Protein AF-A0A0S4JP02-F1 (afdb_monomer)

Radius of gyration: 24.44 Å; Cα contacts (8 Å, |Δi|>4): 618; chains: 1; bounding box: 51×76×77 Å

Solvent-accessible surface area (backbone atoms only — not comparable to full-atom values): 20135 Å² total; per-residue (Å²): 134,86,82,56,72,75,62,60,64,57,72,76,72,77,87,76,90,82,90,81,88,89,86,83,89,88,86,88,88,84,87,86,90,82,83,91,80,81,96,76,84,87,80,92,79,79,76,96,63,87,76,64,66,77,58,69,45,50,53,51,49,49,53,52,51,48,53,49,38,65,68,45,25,82,65,45,39,61,40,60,90,68,39,89,41,49,74,46,82,78,37,66,71,47,39,58,48,32,54,64,82,62,95,87,67,75,54,77,84,83,83,74,80,73,78,78,40,58,76,48,46,37,32,28,5,29,28,74,39,70,44,87,99,56,54,38,32,27,31,17,38,22,28,25,37,42,87,81,65,44,76,54,35,36,42,36,32,32,37,72,53,88,57,81,93,43,90,95,49,56,34,79,58,51,39,63,58,48,49,56,48,52,53,46,38,48,76,77,41,54,93,65,51,56,64,33,37,37,28,66,30,34,1,34,47,36,98,64,42,41,22,38,17,14,50,45,12,58,75,69,74,41,30,18,26,5,41,16,78,64,87,73,90,43,90,75,64,51,74,66,62,49,49,52,50,49,54,53,30,46,75,40,56,32,52,62,45,65,40,57,33,97,91,40,84,67,39,29,34,38,30,49,32,35,95,83,53,91,62,48,34,38,34,14,22,9,7,32,22,19,57,25,56,36,45,29,54,48,53,71,46,22,78,37,58,54,34,47,37,32,46,48,8,44,52,52,31,48,51,49,52,60,51,44,52,69,75,60,39,80,71,64,59,70,62,69,47,75,53,79,50,69,61,68,80,80,78,81,78,132

Mean predicted aligned error: 13.12 Å

Structure (mmCIF, N/CA/C/O backbone):
data_AF-A0A0S4JP02-F1
#
_entry.id   AF-A0A0S4JP02-F1
#
loop_
_atom_site.group_PDB
_atom_site.id
_atom_site.type_symbol
_atom_site.label_atom_id
_atom_site.label_alt_id
_atom_site.label_comp_id
_atom_site.label_asym_id
_atom_site.label_entity_id
_atom_site.label_seq_id
_atom_site.pdbx_PDB_ins_code
_atom_site.Cartn_x
_atom_site.Cartn_y
_atom_site.Cartn_z
_atom_site.occupancy
_atom_site.B_iso_or_equiv
_atom_site.auth_seq_id
_atom_site.auth_comp_id
_atom_site.auth_asym_id
_atom_site.auth_atom_id
_atom_site.pdbx_PDB_model_num
ATOM 1 N N . MET A 1 1 ? -27.396 -21.983 8.272 1.00 29.45 1 MET A N 1
ATOM 2 C CA . MET A 1 1 ? -26.495 -21.115 9.059 1.00 29.45 1 MET A CA 1
ATOM 3 C C . MET A 1 1 ? -25.089 -21.681 8.959 1.00 29.45 1 MET A C 1
ATOM 5 O O . MET A 1 1 ? -24.943 -22.868 9.233 1.00 29.45 1 MET A O 1
ATOM 9 N N . PRO A 1 2 ? -24.085 -20.924 8.493 1.00 32.84 2 PRO A N 1
ATOM 10 C CA . PRO A 1 2 ? -22.725 -21.438 8.430 1.00 32.84 2 PRO A CA 1
ATOM 11 C C . PRO A 1 2 ? -22.087 -21.394 9.828 1.00 32.84 2 PRO A C 1
ATOM 13 O O . PRO A 1 2 ? -22.237 -20.416 10.555 1.00 32.84 2 PRO A O 1
ATOM 16 N N . LEU A 1 3 ? -21.425 -22.491 10.202 1.00 32.56 3 LEU A N 1
ATOM 17 C CA . LEU A 1 3 ? -20.822 -22.724 11.520 1.00 32.56 3 LEU A CA 1
ATOM 18 C C . LEU A 1 3 ? -19.755 -21.682 11.884 1.00 32.56 3 LEU A C 1
ATOM 20 O O . LEU A 1 3 ? -18.980 -21.256 11.023 1.00 32.56 3 LEU A O 1
ATOM 24 N N . SER A 1 4 ? -19.692 -21.341 13.174 1.00 41.97 4 SER A N 1
ATOM 25 C CA . SER A 1 4 ? -18.714 -20.412 13.737 1.00 41.97 4 SER A CA 1
ATOM 26 C C . SER A 1 4 ? -17.287 -20.976 13.670 1.00 41.97 4 SER A C 1
ATOM 28 O O . SER A 1 4 ? -17.058 -22.187 13.675 1.00 41.97 4 SER A O 1
ATOM 30 N N . TRP A 1 5 ? -16.299 -20.085 13.635 1.00 32.69 5 TRP A N 1
ATOM 31 C CA . TRP A 1 5 ? -14.870 -20.421 13.653 1.00 32.69 5 TRP A CA 1
ATOM 32 C C . TRP A 1 5 ? -14.466 -21.312 14.847 1.00 32.69 5 TRP A C 1
ATOM 34 O O . TRP A 1 5 ? -13.650 -22.223 14.688 1.00 32.69 5 TRP A O 1
ATOM 44 N N . ALA A 1 6 ? -15.094 -21.124 16.013 1.00 36.78 6 ALA A N 1
ATOM 45 C CA . ALA A 1 6 ? -14.838 -21.926 17.212 1.00 36.78 6 ALA A CA 1
ATOM 46 C C . ALA A 1 6 ? -15.214 -23.411 17.035 1.00 36.78 6 ALA A C 1
ATOM 48 O O . ALA A 1 6 ? -14.632 -24.289 17.679 1.00 36.78 6 ALA A O 1
ATOM 49 N N . ASP A 1 7 ? -16.148 -23.707 16.130 1.00 39.44 7 ASP A N 1
ATOM 50 C CA . ASP A 1 7 ? -16.604 -25.070 15.853 1.00 39.44 7 ASP A CA 1
ATOM 51 C C . ASP A 1 7 ? -15.702 -25.777 14.831 1.00 39.44 7 ASP A C 1
ATOM 53 O O . ASP A 1 7 ? -15.498 -26.986 14.919 1.00 39.44 7 ASP A O 1
ATOM 57 N N . ARG A 1 8 ? -15.048 -25.024 13.934 1.00 42.38 8 ARG A N 1
ATOM 58 C CA . ARG A 1 8 ? -14.044 -25.559 12.992 1.00 42.38 8 ARG A CA 1
ATOM 59 C C . ARG A 1 8 ? -12.706 -25.864 13.670 1.00 42.38 8 ARG A C 1
ATOM 61 O O . ARG A 1 8 ? -12.035 -26.820 13.298 1.00 42.38 8 ARG A O 1
ATOM 68 N N . ALA A 1 9 ? -12.346 -25.101 14.702 1.00 35.47 9 ALA A N 1
ATOM 69 C CA . ALA A 1 9 ? -11.122 -25.316 15.476 1.00 35.47 9 ALA A CA 1
ATOM 70 C C . ALA A 1 9 ? -11.192 -26.537 16.417 1.00 35.47 9 ALA A C 1
ATOM 72 O O . ALA A 1 9 ? -10.154 -27.085 16.789 1.00 35.47 9 ALA A O 1
ATOM 73 N N . ARG A 1 10 ? -12.399 -26.997 16.785 1.00 39.12 10 ARG A N 1
ATOM 74 C CA . ARG A 1 10 ? -12.594 -28.216 17.594 1.00 39.12 10 ARG A CA 1
ATOM 75 C C . ARG A 1 10 ? -12.474 -29.509 16.785 1.00 39.12 10 ARG A C 1
ATOM 77 O O . ARG A 1 10 ? -11.995 -30.499 17.324 1.00 39.12 10 ARG A O 1
ATOM 84 N N . ALA A 1 11 ? -12.821 -29.486 15.498 1.00 38.12 11 ALA A N 1
ATOM 85 C CA . ALA A 1 11 ? -12.757 -30.656 14.616 1.00 38.12 11 ALA A CA 1
ATOM 86 C C . ALA A 1 11 ? -11.326 -31.065 14.196 1.00 38.12 11 ALA A C 1
ATOM 88 O O . ALA A 1 11 ? -11.142 -32.122 13.609 1.00 38.12 11 ALA A O 1
ATOM 89 N N . LEU A 1 12 ? -10.306 -30.258 14.515 1.00 34.31 12 LEU A N 1
ATOM 90 C CA . LEU A 1 12 ? -8.893 -30.517 14.189 1.00 34.31 12 LEU A CA 1
ATOM 91 C C . LEU A 1 12 ? -8.072 -31.053 15.380 1.00 34.31 12 LEU A C 1
ATOM 93 O O . LEU A 1 12 ? -6.846 -31.068 15.322 1.00 34.31 12 LEU A O 1
ATOM 97 N N . LYS A 1 13 ? -8.727 -31.470 16.474 1.00 34.97 13 LYS A N 1
ATOM 98 C CA . LYS A 1 13 ? -8.069 -31.981 17.695 1.00 34.97 13 LYS A CA 1
ATOM 99 C C . LYS A 1 13 ? -8.447 -33.416 18.084 1.00 34.97 13 LYS A C 1
ATOM 101 O O . LYS A 1 13 ? -8.118 -33.835 19.187 1.00 34.97 13 LYS A O 1
ATOM 106 N N . SER A 1 14 ? -9.111 -34.178 17.218 1.00 37.53 14 SER A N 1
ATOM 107 C CA . SER A 1 14 ? -9.498 -35.562 17.522 1.00 37.53 14 SER A CA 1
ATOM 108 C C . SER A 1 14 ? -9.055 -36.543 16.439 1.00 37.53 14 SER A C 1
ATOM 110 O O . SER A 1 14 ? -9.883 -37.204 15.825 1.00 37.53 14 SER A O 1
ATOM 112 N N . GLU A 1 15 ? -7.749 -36.645 16.233 1.00 41.56 15 GLU A N 1
ATOM 113 C CA . GLU A 1 15 ? -7.106 -37.870 15.752 1.00 41.56 15 GLU A CA 1
ATOM 114 C C . GLU A 1 15 ? -5.833 -38.059 16.572 1.00 41.56 15 GLU A C 1
ATOM 116 O O . GLU A 1 15 ? -4.756 -37.640 16.181 1.00 41.56 15 GLU A O 1
ATOM 121 N N . ASP A 1 16 ? -6.003 -38.596 17.776 1.00 34.03 16 ASP A N 1
ATOM 122 C CA . ASP A 1 16 ? -5.040 -39.502 18.394 1.00 34.03 16 ASP A CA 1
ATOM 123 C C . ASP A 1 16 ? -5.808 -40.304 19.444 1.00 34.03 16 ASP A C 1
ATOM 125 O O . ASP A 1 16 ? -6.372 -39.774 20.405 1.00 34.03 16 ASP A O 1
ATOM 129 N N . GLY A 1 17 ? -5.954 -41.595 19.161 1.00 30.02 17 GLY A N 1
ATOM 130 C CA . GLY A 1 17 ? -6.751 -42.512 19.952 1.00 30.02 17 GLY A CA 1
ATOM 131 C C . GLY A 1 17 ? -6.089 -42.857 21.281 1.00 30.02 17 GLY A C 1
ATOM 132 O O . GLY A 1 17 ? -4.898 -43.122 21.352 1.00 30.02 17 GLY A O 1
ATOM 133 N N . THR A 1 18 ? -6.898 -42.943 22.329 1.00 31.09 18 THR A N 1
ATOM 134 C CA . THR A 1 18 ? -6.887 -44.055 23.289 1.00 31.09 18 THR A CA 1
ATOM 135 C C . THR A 1 18 ? -8.207 -44.023 24.057 1.00 31.09 18 THR A C 1
ATOM 137 O O . THR A 1 18 ? -8.632 -42.994 24.575 1.00 31.09 18 THR A O 1
ATOM 140 N N . ALA A 1 19 ? -8.900 -45.157 24.065 1.00 29.59 19 ALA A N 1
ATOM 141 C CA . ALA A 1 19 ? -10.170 -45.358 24.746 1.00 29.59 19 ALA A CA 1
ATOM 142 C C . ALA A 1 19 ? -9.937 -45.881 26.168 1.00 29.59 19 ALA A C 1
ATOM 144 O O . ALA A 1 19 ? -9.204 -46.854 26.292 1.00 29.59 19 ALA A O 1
ATOM 145 N N . VAL A 1 20 ? -10.628 -45.332 27.182 1.00 29.62 20 VAL A N 1
ATOM 146 C CA . VAL A 1 20 ? -11.165 -46.081 28.343 1.00 29.62 20 VAL A CA 1
ATOM 147 C C . VAL A 1 20 ? -12.429 -45.377 28.888 1.00 29.62 20 VAL A C 1
ATOM 149 O O . VAL A 1 20 ? -12.526 -44.154 28.905 1.00 29.62 20 VAL A O 1
ATOM 152 N N . ALA A 1 21 ? -13.398 -46.204 29.285 1.00 28.02 21 ALA A N 1
ATOM 153 C CA . ALA A 1 21 ? -14.786 -45.981 29.707 1.00 28.02 21 ALA A CA 1
ATOM 154 C C . ALA A 1 21 ? -14.987 -45.063 30.951 1.00 28.02 21 ALA A C 1
ATOM 156 O O . ALA A 1 21 ? -14.162 -45.043 31.855 1.00 28.02 21 ALA A O 1
ATOM 157 N N . SER A 1 22 ? -15.998 -44.176 30.955 1.00 25.64 22 SER A N 1
ATOM 158 C CA . SER A 1 22 ? -17.360 -44.293 31.552 1.00 25.64 22 SER A CA 1
ATOM 159 C C . SER A 1 22 ? -17.513 -43.797 33.005 1.00 25.64 22 SER A C 1
ATOM 161 O O . SER A 1 22 ? -16.991 -44.429 33.915 1.00 25.64 22 SER A O 1
ATOM 163 N N . THR A 1 23 ? -18.323 -42.750 33.241 1.00 27.31 23 THR A N 1
ATOM 164 C CA . THR A 1 23 ? -19.635 -42.781 33.955 1.00 27.31 23 THR A CA 1
ATOM 165 C C . THR A 1 23 ? -20.085 -41.409 34.522 1.00 27.31 23 THR A C 1
ATOM 167 O O . THR A 1 23 ? -19.320 -40.698 35.154 1.00 27.31 23 THR A O 1
ATOM 170 N N . SER A 1 24 ? -21.381 -41.116 34.312 1.00 27.39 24 SER A N 1
ATOM 171 C CA . SER A 1 24 ? -22.378 -40.520 35.235 1.00 27.39 24 SER A CA 1
ATOM 172 C C . SER A 1 24 ? -22.305 -39.057 35.739 1.00 27.39 24 SER A C 1
ATOM 174 O O . SER A 1 24 ? -21.628 -38.739 36.706 1.00 27.39 24 SER A O 1
ATOM 176 N N . ALA A 1 25 ? -23.177 -38.233 35.137 1.00 27.59 25 ALA A N 1
ATOM 177 C CA . ALA A 1 25 ? -24.192 -37.322 35.711 1.00 27.59 25 ALA A CA 1
ATOM 178 C C . ALA A 1 25 ? -24.040 -36.709 37.128 1.00 27.59 25 ALA A C 1
ATOM 180 O O . ALA A 1 25 ? -24.006 -37.442 38.111 1.00 27.59 25 ALA A O 1
ATOM 181 N N . ALA A 1 26 ? -24.163 -35.370 37.226 1.00 28.77 26 ALA A N 1
ATOM 182 C CA . ALA A 1 26 ? -25.275 -34.649 37.896 1.00 28.77 26 ALA A CA 1
ATOM 183 C C . ALA A 1 26 ? -24.953 -33.151 38.172 1.00 28.77 26 ALA A C 1
ATOM 185 O O . ALA A 1 26 ? -23.911 -32.805 38.715 1.00 28.77 26 ALA A O 1
ATOM 186 N N . GLN A 1 27 ? -25.902 -32.269 37.849 1.00 26.66 27 GLN A N 1
ATOM 187 C CA . GLN A 1 27 ? -26.217 -30.986 38.521 1.00 26.66 27 GLN A CA 1
ATOM 188 C C . GLN A 1 27 ? -27.689 -31.107 39.009 1.00 26.66 27 GLN A C 1
ATOM 190 O O . GLN A 1 27 ? -28.316 -32.081 38.577 1.00 26.66 27 GLN A O 1
ATOM 195 N N . PRO A 1 28 ? -28.320 -30.197 39.803 1.00 40.00 28 PRO A N 1
ATOM 196 C CA . PRO A 1 28 ? -27.944 -28.820 40.200 1.00 40.00 28 PRO A CA 1
ATOM 197 C C . PRO A 1 28 ? -28.264 -28.434 41.678 1.00 40.00 28 PRO A C 1
ATOM 199 O O . PRO A 1 28 ? -28.992 -29.138 42.367 1.00 40.00 28 PRO A O 1
ATOM 202 N N . SER A 1 29 ? -27.845 -27.244 42.139 1.00 27.89 29 SER A N 1
ATOM 203 C CA . SER A 1 29 ? -28.645 -26.430 43.089 1.00 27.89 29 SER A CA 1
ATOM 204 C C . SER A 1 29 ? -28.134 -24.987 43.189 1.00 27.89 29 SER A C 1
ATOM 206 O O . SER A 1 29 ? -26.927 -24.756 43.191 1.00 27.89 29 SER A O 1
ATOM 208 N N . ALA A 1 30 ? -29.060 -24.033 43.299 1.00 28.17 30 ALA A N 1
ATOM 209 C CA . ALA A 1 30 ? -28.839 -22.589 43.301 1.00 28.17 30 ALA A CA 1
ATOM 210 C C . ALA A 1 30 ? -29.215 -21.919 44.646 1.00 28.17 30 ALA A C 1
ATOM 212 O O . ALA A 1 30 ? -30.087 -22.431 45.346 1.00 28.17 30 ALA A O 1
ATOM 213 N N . LEU A 1 31 ? -28.645 -20.712 44.852 1.00 28.27 31 LEU A N 1
ATOM 214 C CA . LEU A 1 31 ? -28.980 -19.593 45.778 1.00 28.27 31 LEU A CA 1
ATOM 215 C C . LEU A 1 31 ? -28.387 -19.620 47.211 1.00 28.27 31 LEU A C 1
ATOM 217 O O . LEU A 1 31 ? -28.167 -20.713 47.726 1.00 28.27 31 LEU A O 1
ATOM 221 N N . PRO A 1 32 ? -28.185 -18.458 47.899 1.00 35.28 32 PRO A N 1
ATOM 222 C CA . PRO A 1 32 ? -28.481 -17.056 47.535 1.00 35.28 32 PRO A CA 1
ATOM 223 C C . PRO A 1 32 ? -27.291 -16.060 47.667 1.00 35.28 32 PRO A C 1
ATOM 225 O O . PRO A 1 32 ? -26.183 -16.413 48.058 1.00 35.28 32 PRO A O 1
ATOM 228 N N . ALA A 1 33 ? -27.555 -14.799 47.301 1.00 34.31 33 ALA A N 1
ATOM 229 C CA . ALA A 1 33 ? -26.647 -13.649 47.319 1.00 34.31 33 ALA A CA 1
ATOM 230 C C . ALA A 1 33 ? -26.537 -12.967 48.700 1.00 34.31 33 ALA A C 1
ATOM 232 O O . ALA A 1 33 ? -27.547 -12.803 49.377 1.00 34.31 33 ALA A O 1
ATOM 233 N N . GLU A 1 34 ? -25.338 -12.479 49.041 1.00 30.20 34 GLU A N 1
ATOM 234 C CA . GLU A 1 34 ? -25.056 -11.539 50.143 1.00 30.20 34 GLU A CA 1
ATOM 235 C C . GLU A 1 34 ? -23.831 -10.637 49.806 1.00 30.20 34 GLU A C 1
ATOM 237 O O . GLU A 1 34 ? -23.146 -10.900 48.814 1.00 30.20 34 GLU A O 1
ATOM 242 N N . PRO A 1 35 ? -23.610 -9.511 50.523 1.00 32.91 35 PRO A N 1
ATOM 243 C CA . PRO A 1 35 ? -23.274 -8.209 49.933 1.00 32.91 35 PRO A CA 1
ATOM 244 C C . PRO A 1 35 ? -21.774 -7.901 49.774 1.00 32.91 35 PRO A C 1
ATOM 246 O O . PRO A 1 35 ? -20.899 -8.526 50.367 1.00 32.91 35 PRO A O 1
ATOM 249 N N . ALA A 1 36 ? -21.496 -6.864 48.976 1.00 34.66 36 ALA A N 1
ATOM 250 C CA . ALA A 1 36 ? -20.159 -6.367 48.655 1.00 34.66 36 ALA A CA 1
ATOM 251 C C . ALA A 1 36 ? -19.402 -5.779 49.873 1.00 34.66 36 ALA A C 1
ATOM 253 O O . ALA A 1 36 ? -19.952 -4.917 50.564 1.00 34.66 36 ALA A O 1
ATOM 254 N N . PRO A 1 37 ? -18.120 -6.145 50.083 1.00 28.83 37 PRO A N 1
ATOM 255 C CA . PRO A 1 37 ? -17.208 -5.456 50.993 1.00 28.83 37 PRO A CA 1
ATOM 256 C C . PRO A 1 37 ? -16.212 -4.538 50.234 1.00 28.83 37 PRO A C 1
ATOM 258 O O . PRO A 1 37 ? -16.123 -4.586 49.006 1.00 28.83 37 PRO A O 1
ATOM 261 N N . PRO A 1 38 ? -15.498 -3.638 50.941 1.00 30.95 38 PRO A N 1
ATOM 262 C CA . PRO A 1 38 ? -15.080 -2.341 50.415 1.00 30.95 38 PRO A CA 1
ATOM 263 C C . PRO A 1 38 ? -13.750 -2.353 49.650 1.00 30.95 38 PRO A C 1
ATOM 265 O O . PRO A 1 38 ? -12.904 -3.231 49.816 1.00 30.95 38 PRO A O 1
ATOM 268 N N . ALA A 1 39 ? -13.562 -1.296 48.855 1.00 37.06 39 ALA A N 1
ATOM 269 C CA . ALA A 1 39 ? -12.351 -0.996 48.104 1.00 37.06 39 ALA A CA 1
ATOM 270 C C . ALA A 1 39 ? -11.090 -1.009 48.987 1.00 37.06 39 ALA A C 1
ATOM 272 O O . ALA A 1 39 ? -10.983 -0.262 49.963 1.00 37.06 39 ALA A O 1
ATOM 273 N N . LYS A 1 40 ? -10.101 -1.817 48.587 1.00 29.50 40 LYS A N 1
ATOM 274 C CA . LYS A 1 40 ? -8.718 -1.727 49.059 1.00 29.50 40 LYS A CA 1
ATOM 275 C C . LYS A 1 40 ? -7.757 -1.720 47.877 1.00 29.50 40 LYS A C 1
ATOM 277 O O . LYS A 1 40 ? -7.873 -2.503 46.941 1.00 29.50 40 LYS A O 1
ATOM 282 N N . ALA A 1 41 ? -6.840 -0.770 47.963 1.00 27.64 41 ALA A N 1
ATOM 283 C CA . ALA A 1 41 ? -5.830 -0.423 46.990 1.00 27.64 41 ALA A CA 1
ATOM 284 C C . ALA A 1 41 ? -4.683 -1.452 46.920 1.00 27.64 41 ALA A C 1
ATOM 286 O O . ALA A 1 41 ? -4.313 -2.041 47.932 1.00 27.64 41 ALA A O 1
ATOM 287 N N . LEU A 1 42 ? -4.122 -1.553 45.709 1.00 32.81 42 LEU A N 1
ATOM 288 C CA . LEU A 1 42 ? -2.850 -2.147 45.277 1.00 32.81 42 LEU A CA 1
ATOM 289 C C . LEU A 1 42 ? -2.542 -3.606 45.669 1.00 32.81 42 LEU A C 1
ATOM 291 O O . LEU A 1 42 ? -2.023 -3.885 46.744 1.00 32.81 42 LEU A O 1
ATOM 295 N N . SER A 1 43 ? -2.592 -4.493 44.672 1.00 28.12 43 SER A N 1
ATOM 296 C CA . SER A 1 43 ? -1.390 -5.249 44.304 1.00 28.12 43 SER A CA 1
ATOM 297 C C . SER A 1 43 ? -1.394 -5.593 42.812 1.00 28.12 43 SER A C 1
ATOM 299 O O . SER A 1 43 ? -2.396 -5.978 42.215 1.00 28.12 43 SER A O 1
ATOM 301 N N . SER A 1 44 ? -0.241 -5.355 42.203 1.00 42.16 44 SER A N 1
ATOM 302 C CA . SER A 1 44 ? 0.122 -5.638 40.824 1.00 42.16 44 SER A CA 1
ATOM 303 C C . SER A 1 44 ? -0.014 -7.130 40.501 1.00 42.16 44 SER A C 1
ATOM 305 O O . SER A 1 44 ? 0.789 -7.934 40.976 1.00 42.16 44 SER A O 1
ATOM 307 N N . SER A 1 45 ? -0.976 -7.495 39.653 1.00 30.89 45 SER A N 1
ATOM 308 C CA . SER A 1 45 ? -1.007 -8.799 38.985 1.00 30.89 45 SER A CA 1
ATOM 309 C C . SER A 1 45 ? -0.602 -8.628 37.521 1.00 30.89 45 SER A C 1
ATOM 311 O O . SER A 1 45 ? -1.354 -8.118 36.692 1.00 30.89 45 SER A O 1
ATOM 313 N N . THR A 1 46 ? 0.633 -9.030 37.263 1.00 36.88 46 THR A N 1
ATOM 314 C CA . THR A 1 46 ? 1.356 -9.155 35.996 1.00 36.88 46 THR A CA 1
ATOM 315 C C . THR A 1 46 ? 0.491 -9.662 34.829 1.00 36.88 46 THR A C 1
ATOM 317 O O . THR A 1 46 ? -0.244 -10.636 35.009 1.00 36.88 46 THR A O 1
ATOM 320 N N . PRO A 1 47 ? 0.597 -9.094 33.610 1.00 31.16 47 PRO A N 1
ATOM 321 C CA . PRO A 1 47 ? -0.024 -9.686 32.435 1.00 31.16 47 PRO A CA 1
ATOM 322 C C . PRO A 1 47 ? 0.672 -10.998 32.048 1.00 31.16 47 PRO A C 1
ATOM 324 O O . PRO A 1 47 ? 1.894 -11.122 32.017 1.00 31.16 47 PRO A O 1
ATOM 327 N N . MET A 1 48 ? -0.162 -11.989 31.757 1.00 36.44 48 MET A N 1
ATOM 328 C CA . MET A 1 48 ? 0.152 -13.376 31.433 1.00 36.44 48 MET A CA 1
ATOM 329 C C . MET A 1 48 ? 0.687 -13.517 29.996 1.00 36.44 48 MET A C 1
ATOM 331 O O . MET A 1 48 ? 0.045 -14.128 29.156 1.00 36.44 48 MET A O 1
ATOM 335 N N . PHE A 1 49 ? 1.857 -12.946 29.712 1.00 36.03 49 PHE A N 1
ATOM 336 C CA . PHE A 1 49 ? 2.731 -13.337 28.601 1.00 36.03 49 PHE A CA 1
ATOM 337 C C . PHE A 1 49 ? 4.176 -13.039 29.022 1.00 36.03 49 PHE A C 1
ATOM 339 O O . PHE A 1 49 ? 4.451 -11.905 29.413 1.00 36.03 49 PHE A O 1
ATOM 346 N N . PRO A 1 50 ? 5.103 -14.016 28.992 1.00 34.78 50 PRO A N 1
ATOM 347 C CA . PRO A 1 50 ? 6.484 -13.734 29.346 1.00 34.78 50 PRO A CA 1
ATOM 348 C C . PRO A 1 50 ? 7.060 -12.742 28.336 1.00 34.78 50 PRO A C 1
ATOM 350 O O . PRO A 1 50 ? 7.100 -13.027 27.136 1.00 34.78 50 PRO A O 1
ATOM 353 N N . LEU A 1 51 ? 7.498 -11.581 28.830 1.00 42.59 51 LEU A N 1
ATOM 354 C CA . LEU A 1 51 ? 8.378 -10.709 28.067 1.00 42.59 51 LEU A CA 1
ATOM 355 C C . LEU A 1 51 ? 9.658 -11.506 27.749 1.00 42.59 51 LEU A C 1
ATOM 357 O O . LEU A 1 51 ? 10.199 -12.163 28.643 1.00 42.59 51 LEU A O 1
ATOM 361 N N . PRO A 1 52 ? 10.103 -11.517 26.485 1.00 45.25 52 PRO A N 1
ATOM 362 C CA . PRO A 1 52 ? 11.349 -12.142 26.063 1.00 45.25 52 PRO A CA 1
ATOM 363 C C . PRO A 1 52 ? 12.540 -11.825 26.970 1.00 45.25 52 PRO A C 1
ATOM 365 O O . PRO A 1 52 ? 12.832 -10.663 27.197 1.00 45.25 52 PRO A O 1
ATOM 368 N N . SER A 1 53 ? 13.283 -12.841 27.419 1.00 43.78 53 SER A N 1
ATOM 369 C CA . SER A 1 53 ? 14.710 -12.664 27.699 1.00 43.78 53 SER A CA 1
ATOM 370 C C . SER A 1 53 ? 15.411 -12.382 26.361 1.00 43.78 53 SER A C 1
ATOM 372 O O . SER A 1 53 ? 15.264 -13.146 25.401 1.00 43.78 53 SER A O 1
ATOM 374 N N . ASP A 1 54 ? 16.087 -11.238 26.282 1.00 58.72 54 ASP A N 1
ATOM 375 C CA . ASP A 1 54 ? 15.970 -10.313 25.146 1.00 58.72 54 ASP A CA 1
ATOM 376 C C . ASP A 1 54 ? 16.566 -10.731 23.788 1.00 58.72 54 ASP A C 1
ATOM 378 O O . ASP A 1 54 ? 16.165 -10.166 22.777 1.00 58.72 54 ASP A O 1
ATOM 382 N N . GLU A 1 55 ? 17.445 -11.730 23.675 1.00 52.25 55 GLU A N 1
ATOM 383 C CA . GLU A 1 55 ? 18.014 -12.118 22.363 1.00 52.25 55 GLU A CA 1
ATOM 384 C C . GLU A 1 55 ? 17.530 -13.477 21.853 1.00 52.25 55 GLU A C 1
ATOM 386 O O . GLU A 1 55 ? 17.140 -13.608 20.689 1.00 52.25 55 GLU A O 1
ATOM 391 N N . GLU A 1 56 ? 17.482 -14.486 22.721 1.00 53.09 56 GLU A N 1
ATOM 392 C CA . GLU A 1 56 ? 17.116 -15.855 22.341 1.00 53.09 56 GLU A CA 1
ATOM 393 C C . GLU A 1 56 ? 15.653 -15.943 21.873 1.00 53.09 56 GLU A C 1
ATOM 395 O O . GLU A 1 56 ? 15.319 -16.642 20.913 1.00 53.09 56 GLU A O 1
ATOM 400 N N . ASN A 1 57 ? 14.775 -15.138 22.475 1.00 71.12 57 ASN A N 1
ATOM 401 C CA . ASN A 1 57 ? 13.371 -15.067 22.087 1.00 71.12 57 ASN A CA 1
ATOM 402 C C . ASN A 1 57 ? 13.138 -14.122 20.881 1.00 71.12 57 ASN A C 1
ATOM 404 O O . ASN A 1 57 ? 12.255 -14.388 20.060 1.00 71.12 57 ASN A O 1
ATOM 408 N N . LEU A 1 58 ? 13.992 -13.114 20.640 1.00 77.06 58 LEU A N 1
ATOM 409 C CA . LEU A 1 58 ? 13.965 -12.356 19.377 1.00 77.06 58 LEU A CA 1
ATOM 410 C C . LEU A 1 58 ? 14.372 -13.224 18.182 1.00 77.06 58 LEU A C 1
ATOM 412 O O . LEU A 1 58 ? 13.724 -13.158 17.136 1.00 77.06 58 LEU A O 1
ATOM 416 N N . GLU A 1 59 ? 15.402 -14.057 18.322 1.00 83.38 59 GLU A N 1
ATOM 417 C CA . GLU A 1 59 ? 15.853 -14.930 17.236 1.00 83.38 59 GLU A CA 1
ATOM 418 C C . GLU A 1 59 ? 14.859 -16.068 16.960 1.00 83.38 59 GLU A C 1
ATOM 420 O O . GLU A 1 59 ? 14.528 -16.351 15.802 1.00 83.38 59 GLU A O 1
ATOM 425 N N . ALA A 1 60 ? 14.271 -16.650 18.010 1.00 84.81 60 ALA A N 1
ATOM 426 C CA . ALA A 1 60 ? 13.159 -17.587 17.867 1.00 84.81 60 ALA A CA 1
ATOM 427 C C . ALA A 1 60 ? 11.946 -16.931 17.177 1.00 84.81 60 ALA A C 1
ATOM 429 O O . ALA A 1 60 ? 11.346 -17.515 16.266 1.00 84.81 60 ALA A O 1
ATOM 430 N N . THR A 1 61 ? 11.616 -15.689 17.549 1.00 85.88 61 THR A N 1
ATOM 431 C CA . THR A 1 61 ? 10.541 -14.903 16.927 1.00 85.88 61 THR A CA 1
ATOM 432 C C . THR A 1 61 ? 10.827 -14.630 15.451 1.00 85.88 61 THR A C 1
ATOM 434 O O . THR A 1 61 ? 9.969 -14.891 14.603 1.00 85.88 61 THR A O 1
ATOM 437 N N . ARG A 1 62 ? 12.045 -14.194 15.108 1.00 88.94 62 ARG A N 1
ATOM 438 C CA . ARG A 1 62 ? 12.484 -13.999 13.716 1.00 88.94 62 ARG A CA 1
ATOM 439 C C . ARG A 1 62 ? 12.379 -15.284 12.917 1.00 88.94 62 ARG A C 1
ATOM 441 O O . ARG A 1 62 ? 11.810 -15.268 11.829 1.00 88.94 62 ARG A O 1
ATOM 448 N N . THR A 1 63 ? 12.858 -16.397 13.464 1.00 91.50 63 THR A N 1
ATOM 449 C CA . THR A 1 63 ? 12.796 -17.712 12.816 1.00 91.50 63 THR A CA 1
ATOM 450 C C . THR A 1 63 ? 11.349 -18.114 12.529 1.00 91.50 63 T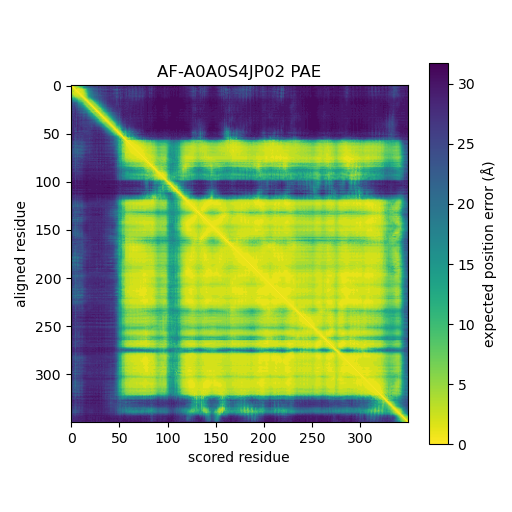HR A C 1
ATOM 452 O O . THR A 1 63 ? 11.010 -18.505 11.407 1.00 91.50 63 THR A O 1
ATOM 455 N N . LYS A 1 64 ? 10.457 -17.952 13.512 1.00 92.12 64 LYS A N 1
ATOM 456 C CA . LYS A 1 64 ? 9.022 -18.219 13.359 1.00 92.12 64 LYS A CA 1
ATOM 457 C C . LYS A 1 64 ? 8.398 -17.352 12.263 1.00 92.12 64 LYS A C 1
ATOM 459 O O . LYS A 1 64 ? 7.723 -17.874 11.375 1.00 92.12 64 LYS A O 1
ATOM 464 N N . TRP A 1 65 ? 8.621 -16.044 12.302 1.00 94.31 65 TRP A N 1
ATOM 465 C CA . TRP A 1 65 ? 8.067 -15.099 11.332 1.00 94.31 65 TRP A CA 1
ATOM 466 C C . TRP A 1 65 ? 8.609 -15.305 9.922 1.00 94.31 65 TRP A C 1
ATOM 468 O O . TRP A 1 65 ? 7.867 -15.226 8.942 1.00 94.31 65 TRP A O 1
ATOM 478 N N . LEU A 1 66 ? 9.884 -15.650 9.813 1.00 94.81 66 LEU A N 1
ATOM 479 C CA . LEU A 1 66 ? 10.533 -15.962 8.553 1.00 94.81 66 LEU A CA 1
ATOM 480 C C . LEU A 1 66 ? 9.927 -17.221 7.921 1.00 94.81 66 LEU A C 1
ATOM 482 O O . LEU A 1 66 ? 9.654 -17.233 6.720 1.00 94.81 66 LEU A O 1
ATOM 486 N N . ASN A 1 67 ? 9.622 -18.242 8.724 1.00 95.12 67 ASN A N 1
ATOM 487 C CA . ASN A 1 67 ? 8.901 -19.426 8.257 1.00 95.12 67 ASN A CA 1
ATOM 488 C C . ASN A 1 67 ? 7.478 -19.097 7.784 1.00 95.12 67 ASN A C 1
ATOM 490 O O . ASN A 1 67 ? 7.034 -19.642 6.773 1.00 95.12 67 ASN A O 1
ATOM 494 N N . ILE A 1 68 ? 6.770 -18.193 8.466 1.00 94.44 68 ILE A N 1
ATOM 495 C CA . ILE A 1 68 ? 5.440 -17.740 8.030 1.00 94.44 68 ILE A CA 1
ATOM 496 C C . ILE A 1 68 ? 5.536 -17.014 6.681 1.00 94.44 68 ILE A C 1
ATOM 498 O O . ILE A 1 68 ? 4.811 -17.367 5.754 1.00 94.44 68 ILE A O 1
ATOM 502 N N . GLN A 1 69 ? 6.471 -16.074 6.523 1.00 95.25 69 GLN A N 1
ATOM 503 C CA . GLN A 1 69 ? 6.667 -15.364 5.254 1.00 95.25 69 GLN A CA 1
ATOM 504 C C . GLN A 1 69 ? 7.048 -16.309 4.111 1.00 95.25 69 GLN A C 1
ATOM 506 O O . GLN A 1 69 ? 6.501 -16.180 3.022 1.00 95.25 69 GLN A O 1
ATOM 511 N N . ARG A 1 70 ? 7.916 -17.303 4.350 1.00 94.69 70 ARG A N 1
ATOM 512 C CA . ARG A 1 70 ? 8.250 -18.330 3.345 1.00 94.69 70 ARG A CA 1
ATOM 513 C C . ARG A 1 70 ? 7.038 -19.157 2.916 1.00 94.69 70 ARG A C 1
ATOM 515 O O . ARG A 1 70 ? 6.957 -19.545 1.759 1.00 94.69 70 ARG A O 1
ATOM 522 N N . LYS A 1 71 ? 6.096 -19.421 3.827 1.00 95.62 71 LYS A N 1
ATOM 523 C CA . LYS A 1 71 ? 4.839 -20.123 3.513 1.00 95.62 71 LYS A CA 1
ATOM 524 C C . LYS A 1 71 ? 3.819 -19.229 2.802 1.00 95.62 71 LYS A C 1
ATOM 526 O O . LYS A 1 71 ? 2.960 -19.744 2.091 1.00 95.62 71 LYS A O 1
ATOM 531 N N . MET A 1 72 ? 3.877 -17.916 3.019 1.00 94.88 72 MET A N 1
ATOM 532 C CA . MET A 1 72 ? 2.972 -16.946 2.398 1.00 94.88 72 MET A CA 1
ATOM 533 C C . MET A 1 72 ? 3.438 -16.489 1.018 1.00 94.88 72 MET A C 1
ATOM 535 O O . MET A 1 72 ? 2.599 -16.345 0.139 1.00 94.88 72 MET A O 1
ATOM 539 N N . ALA A 1 73 ? 4.743 -16.307 0.806 1.00 95.31 73 ALA A N 1
ATOM 540 C CA . ALA A 1 73 ? 5.286 -15.765 -0.439 1.00 95.31 73 ALA A CA 1
ATOM 541 C C . ALA A 1 73 ? 4.811 -16.509 -1.706 1.00 95.31 73 ALA A C 1
ATOM 543 O O . ALA A 1 73 ? 4.384 -15.837 -2.639 1.00 95.31 73 ALA A O 1
ATOM 544 N N . PRO A 1 74 ? 4.753 -17.859 -1.753 1.00 96.81 74 PRO A N 1
ATOM 545 C CA . PRO A 1 74 ? 4.255 -18.580 -2.930 1.00 96.81 74 PRO A CA 1
ATOM 546 C C . PRO A 1 74 ? 2.762 -18.368 -3.218 1.00 96.81 74 PRO A C 1
ATOM 548 O O . PRO A 1 74 ? 2.298 -18.699 -4.302 1.00 96.81 74 PRO A O 1
ATOM 551 N N . LYS A 1 75 ? 1.995 -17.856 -2.248 1.00 97.25 75 LYS A N 1
ATOM 552 C CA . LYS A 1 75 ? 0.566 -17.546 -2.405 1.00 97.25 75 LYS A CA 1
ATOM 553 C C . LYS A 1 75 ? 0.340 -16.154 -2.989 1.00 97.25 75 LYS A C 1
ATOM 555 O O . LYS A 1 75 ? -0.796 -15.793 -3.279 1.00 97.25 75 LYS A O 1
ATOM 560 N N . VAL A 1 76 ? 1.390 -15.347 -3.115 1.00 97.00 76 VAL A N 1
ATOM 561 C CA . VAL A 1 76 ? 1.299 -14.007 -3.685 1.00 97.00 76 VAL A CA 1
ATOM 562 C C . VAL A 1 76 ? 1.118 -14.116 -5.197 1.00 97.00 76 VAL A C 1
ATOM 564 O O . VAL A 1 76 ? 1.995 -14.594 -5.907 1.00 97.00 76 VAL A O 1
ATOM 567 N N . ILE A 1 77 ? -0.024 -13.639 -5.686 1.00 95.50 77 ILE A N 1
ATOM 568 C CA . ILE A 1 77 ? -0.340 -13.553 -7.111 1.00 95.50 77 ILE A CA 1
ATOM 569 C C . ILE A 1 77 ? 0.072 -12.165 -7.610 1.00 95.50 77 ILE A C 1
ATOM 571 O O . ILE A 1 77 ? -0.385 -11.161 -7.066 1.00 95.50 77 ILE A O 1
ATOM 575 N N . VAL A 1 78 ? 0.922 -12.112 -8.637 1.00 93.00 78 VAL A N 1
ATOM 576 C CA . VAL A 1 78 ? 1.432 -10.869 -9.257 1.00 93.00 78 VAL A CA 1
ATOM 577 C C . VAL A 1 78 ? 1.003 -10.725 -10.720 1.00 93.00 78 VAL A C 1
ATOM 579 O O . VAL A 1 78 ? 1.736 -10.195 -11.555 1.00 93.00 78 VAL A O 1
ATOM 582 N N . ASN A 1 79 ? -0.180 -11.240 -11.045 1.00 88.38 79 ASN A N 1
ATOM 583 C CA . ASN A 1 79 ? -0.827 -11.099 -12.343 1.00 88.38 79 ASN A CA 1
ATOM 584 C C . ASN A 1 79 ? -2.244 -10.528 -12.163 1.00 88.38 79 ASN A C 1
ATOM 586 O O . ASN A 1 79 ? -2.744 -10.429 -11.042 1.00 88.38 79 ASN A O 1
ATOM 590 N N . ASP A 1 80 ? -2.870 -10.143 -13.272 1.00 86.25 80 ASP A N 1
ATOM 591 C CA . ASP A 1 80 ? -4.190 -9.505 -13.276 1.00 86.25 80 ASP A CA 1
ATOM 592 C C . ASP A 1 80 ? -5.350 -10.499 -13.483 1.00 86.25 80 ASP A C 1
ATOM 594 O O . ASP A 1 80 ? -6.505 -10.101 -13.559 1.00 86.25 80 ASP A O 1
ATOM 598 N N . GLU A 1 81 ? -5.078 -11.805 -13.562 1.00 85.12 81 GLU A N 1
ATOM 599 C CA . GLU A 1 81 ? -6.094 -12.827 -13.885 1.00 85.12 81 GLU A CA 1
ATOM 600 C C . GLU A 1 81 ? -7.187 -12.937 -12.815 1.00 85.12 81 GLU A C 1
ATOM 602 O O . GLU A 1 81 ? -8.305 -13.372 -13.085 1.00 85.12 81 GLU A O 1
ATOM 607 N N . HIS A 1 82 ? -6.854 -12.534 -11.592 1.00 85.50 82 HIS A N 1
ATOM 608 C CA . HIS A 1 82 ? -7.706 -12.674 -10.424 1.00 85.50 82 HIS A CA 1
ATOM 609 C C . HIS A 1 82 ? -8.298 -11.339 -9.944 1.00 85.50 82 HIS A C 1
ATOM 611 O O . HIS A 1 82 ? -8.980 -11.319 -8.921 1.00 85.50 82 HIS A O 1
ATOM 617 N N . THR A 1 83 ? -8.075 -10.217 -10.643 1.00 84.25 83 THR A N 1
ATOM 618 C CA . THR A 1 83 ? -8.684 -8.936 -10.250 1.00 84.25 83 THR A CA 1
ATOM 619 C C . THR A 1 83 ? -10.210 -8.979 -10.421 1.00 84.25 83 THR A C 1
ATOM 621 O O . THR A 1 83 ? -10.688 -9.390 -11.478 1.00 84.25 83 THR A O 1
ATOM 624 N N . PRO A 1 84 ? -11.011 -8.488 -9.453 1.00 85.00 84 PRO A N 1
ATOM 625 C CA . PRO A 1 84 ? -12.474 -8.465 -9.540 1.00 85.00 84 PRO A CA 1
ATOM 626 C C . PRO A 1 84 ? -13.014 -7.330 -10.433 1.00 85.00 84 PRO A C 1
ATOM 628 O O . PRO A 1 84 ? -14.201 -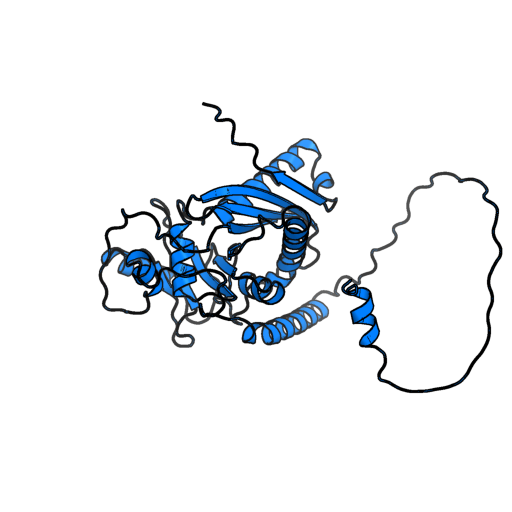7.011 -10.385 1.00 85.00 84 PRO A O 1
ATOM 631 N N . PHE A 1 85 ? -12.145 -6.677 -11.203 1.00 84.62 85 PHE A N 1
ATOM 632 C CA . PHE A 1 85 ? -12.460 -5.573 -12.100 1.00 84.62 85 PHE A CA 1
ATOM 633 C C . PHE A 1 85 ? -11.688 -5.722 -13.407 1.00 84.62 85 PHE A C 1
ATOM 635 O O . PHE A 1 85 ? -10.647 -6.378 -13.457 1.00 84.62 85 PHE A O 1
ATOM 642 N N . GLN A 1 86 ? -12.189 -5.091 -14.467 1.00 78.12 86 GLN A N 1
ATOM 643 C CA . GLN A 1 86 ? -11.536 -5.122 -15.768 1.00 78.12 86 GLN A CA 1
ATOM 644 C C . GLN A 1 86 ? -10.535 -3.982 -15.879 1.00 78.12 86 GLN A C 1
ATOM 646 O O . GLN A 1 86 ? -10.870 -2.802 -15.750 1.00 78.12 86 GLN A O 1
ATOM 651 N N . LEU A 1 87 ? -9.289 -4.351 -16.152 1.00 76.06 87 LEU A N 1
ATOM 652 C CA . LEU A 1 87 ? -8.261 -3.391 -16.506 1.00 76.06 87 LEU A CA 1
ATOM 653 C C . LEU A 1 87 ? -8.492 -2.885 -17.930 1.00 76.06 87 LEU A C 1
ATOM 655 O O . LEU A 1 87 ? -8.952 -3.634 -18.793 1.00 76.06 87 LEU A O 1
ATOM 659 N N . PRO A 1 88 ? -8.158 -1.625 -18.225 1.00 67.69 88 PRO A N 1
ATOM 660 C CA . PRO A 1 88 ? -8.413 -1.018 -19.505 1.00 67.69 88 PRO A CA 1
ATOM 661 C C . PRO A 1 88 ? -7.196 -1.331 -20.382 1.00 67.69 88 PRO A C 1
ATOM 663 O O . PRO A 1 88 ? -6.393 -0.460 -20.700 1.00 67.69 88 PRO A O 1
ATOM 666 N N . THR A 1 89 ? -7.033 -2.603 -20.746 1.00 65.50 89 THR A N 1
ATOM 667 C CA . THR A 1 89 ? -5.897 -3.132 -21.529 1.00 65.50 89 THR A CA 1
ATOM 668 C C . THR A 1 89 ? -5.837 -2.599 -22.963 1.00 65.50 89 THR A C 1
ATOM 670 O O . THR A 1 89 ? -4.942 -2.958 -23.724 1.00 65.50 89 THR A O 1
ATOM 673 N N . HIS A 1 90 ? -6.793 -1.749 -23.337 1.00 59.66 90 HIS A N 1
ATOM 674 C CA . HIS A 1 90 ? -6.823 -0.994 -24.584 1.00 59.66 90 HIS A CA 1
ATOM 675 C C . HIS A 1 90 ? -6.689 0.518 -24.365 1.00 59.66 90 HIS A C 1
ATOM 677 O O . HIS A 1 90 ? -6.544 1.253 -25.341 1.00 59.66 90 HIS A O 1
ATOM 683 N N . ASP A 1 91 ? -6.745 1.006 -23.117 1.00 61.72 91 ASP A N 1
ATOM 684 C CA . ASP A 1 91 ? -6.523 2.420 -22.846 1.00 61.72 91 ASP A CA 1
ATOM 685 C C . ASP A 1 91 ? -5.035 2.731 -23.018 1.00 61.72 91 ASP A C 1
ATOM 687 O O . ASP A 1 91 ? -4.193 2.191 -22.295 1.00 61.72 91 ASP A O 1
ATOM 691 N N . PRO A 1 92 ? -4.681 3.623 -23.952 1.00 58.56 92 PRO A N 1
ATOM 692 C CA . PRO A 1 92 ? -3.292 3.872 -24.271 1.00 58.56 92 PRO A CA 1
ATOM 693 C C . PRO A 1 92 ? -2.527 4.434 -23.072 1.00 58.56 92 PRO A C 1
ATOM 695 O O . PRO A 1 92 ? -1.360 4.105 -22.922 1.00 58.56 92 PRO A O 1
ATOM 698 N N . THR A 1 93 ? -3.137 5.239 -22.200 1.00 61.31 93 THR A N 1
ATOM 699 C CA . THR A 1 93 ? -2.465 5.793 -21.013 1.00 61.31 93 THR A CA 1
ATOM 700 C C . THR A 1 93 ? -2.166 4.700 -19.989 1.00 61.31 93 THR A C 1
ATOM 702 O O . THR A 1 93 ? -1.044 4.626 -19.492 1.00 61.31 93 THR A O 1
ATOM 705 N N . PHE A 1 94 ? -3.132 3.827 -19.704 1.00 62.62 94 PHE A N 1
ATOM 706 C CA . PHE A 1 94 ? -2.949 2.693 -18.803 1.00 62.62 94 PHE A CA 1
ATOM 707 C C . PHE A 1 94 ? -1.930 1.704 -19.350 1.00 62.62 94 PHE A C 1
ATOM 709 O O . PHE A 1 94 ? -0.976 1.384 -18.648 1.00 62.62 94 PHE A O 1
ATOM 716 N N . CYS A 1 95 ? -2.086 1.275 -20.606 1.00 56.62 95 CYS A N 1
ATOM 717 C CA . CYS A 1 95 ? -1.145 0.375 -21.260 1.00 56.62 95 CYS A CA 1
ATOM 718 C C . CYS A 1 95 ? 0.267 0.944 -21.212 1.00 56.62 95 CYS A C 1
ATOM 720 O O . CYS A 1 95 ? 1.169 0.220 -20.829 1.00 56.62 95 CYS A O 1
ATOM 722 N N . ARG A 1 96 ? 0.449 2.243 -21.494 1.00 60.72 96 ARG A N 1
ATOM 723 C CA . ARG A 1 96 ? 1.759 2.917 -21.446 1.00 60.72 96 ARG A CA 1
ATOM 724 C C . ARG A 1 96 ? 2.394 2.911 -20.055 1.00 60.72 96 ARG A C 1
ATOM 726 O O . ARG A 1 96 ? 3.603 2.750 -19.956 1.00 60.72 96 ARG A O 1
ATOM 733 N N . ILE A 1 97 ? 1.618 3.104 -18.982 1.00 61.12 97 ILE A N 1
ATOM 734 C CA . ILE A 1 97 ? 2.165 3.049 -17.614 1.00 61.12 97 ILE A CA 1
ATOM 735 C C . ILE A 1 97 ? 2.421 1.595 -17.191 1.00 61.12 97 ILE A C 1
ATOM 737 O O . ILE A 1 97 ? 3.420 1.313 -16.527 1.00 61.12 97 ILE A O 1
ATOM 741 N N . ALA A 1 98 ? 1.549 0.673 -17.600 1.00 56.91 98 ALA A N 1
ATOM 742 C CA . ALA A 1 98 ? 1.658 -0.741 -17.280 1.00 56.91 98 ALA A CA 1
ATOM 743 C C . ALA A 1 98 ? 2.782 -1.454 -18.055 1.00 56.91 98 ALA A C 1
ATOM 745 O O . ALA A 1 98 ? 3.356 -2.416 -17.552 1.00 56.91 98 ALA A O 1
ATOM 746 N N . SER A 1 99 ? 3.134 -0.970 -19.249 1.00 56.88 99 SER A N 1
ATOM 747 C CA . SER A 1 99 ? 4.095 -1.584 -20.169 1.00 56.88 99 SER A CA 1
ATOM 748 C C . SER A 1 99 ? 5.543 -1.114 -20.001 1.00 56.88 99 SER A C 1
ATOM 750 O O . SER A 1 99 ? 6.324 -1.313 -20.926 1.00 56.88 99 SER A O 1
ATOM 752 N N . ASN A 1 100 ? 5.937 -0.497 -18.877 1.00 53.12 100 ASN A N 1
ATOM 753 C CA . ASN A 1 100 ? 7.306 0.003 -18.611 1.00 53.12 100 ASN A CA 1
ATOM 754 C C . ASN A 1 100 ? 8.406 -1.096 -18.530 1.00 53.12 100 ASN A C 1
ATOM 756 O O . ASN A 1 100 ? 9.373 -0.971 -17.783 1.00 53.12 100 ASN A O 1
ATOM 760 N N . ALA A 1 101 ? 8.276 -2.173 -19.306 1.00 47.12 101 ALA A N 1
ATOM 761 C CA . ALA A 1 101 ? 9.258 -3.229 -19.516 1.00 47.12 101 ALA A CA 1
ATOM 762 C C . ALA A 1 101 ? 10.113 -3.038 -20.794 1.00 47.12 101 ALA A C 1
ATOM 764 O O . ALA A 1 101 ? 11.007 -3.848 -21.022 1.00 47.12 101 ALA A O 1
ATOM 765 N N . ASP A 1 102 ? 9.876 -2.005 -21.620 1.00 40.19 102 ASP A N 1
ATOM 766 C CA . ASP A 1 102 ? 10.639 -1.757 -22.861 1.00 40.19 102 ASP A CA 1
ATOM 767 C C . ASP A 1 102 ? 11.654 -0.592 -22.712 1.00 40.19 102 ASP A C 1
ATOM 769 O O . ASP A 1 102 ? 11.241 0.557 -22.521 1.00 40.19 102 ASP A O 1
ATOM 773 N N . PRO A 1 103 ? 12.977 -0.847 -22.821 1.00 37.50 103 PRO A N 1
ATOM 774 C CA . PRO A 1 103 ? 14.035 0.168 -22.742 1.00 37.50 103 PRO A CA 1
ATOM 775 C C . PRO A 1 103 ? 14.084 1.201 -23.887 1.00 37.50 103 PRO A C 1
ATOM 777 O O . PRO A 1 103 ? 14.877 2.137 -23.802 1.00 37.50 103 PRO A O 1
ATOM 780 N N . SER A 1 104 ? 13.313 1.048 -24.970 1.00 37.19 104 SER A N 1
ATOM 781 C CA . SER A 1 104 ? 13.475 1.833 -26.213 1.00 37.19 104 SER A CA 1
ATOM 782 C C . SER A 1 104 ? 12.506 3.018 -26.392 1.00 37.19 104 SER A C 1
ATOM 784 O O . SER A 1 104 ? 12.404 3.595 -27.477 1.00 37.19 104 SER A O 1
ATOM 786 N N . TRP A 1 105 ? 11.783 3.414 -25.344 1.00 42.81 105 TRP A N 1
ATOM 787 C CA . TRP A 1 105 ? 10.568 4.225 -25.482 1.00 42.81 105 TRP A CA 1
ATOM 788 C C . TRP A 1 105 ? 10.695 5.728 -25.115 1.00 42.81 105 TRP A C 1
ATOM 790 O O . TRP A 1 105 ? 11.574 6.134 -24.358 1.00 42.81 105 TRP A O 1
ATOM 800 N N . SER A 1 106 ? 9.792 6.564 -25.665 1.00 35.12 106 SER A N 1
ATOM 801 C CA . SER A 1 106 ? 9.726 8.044 -2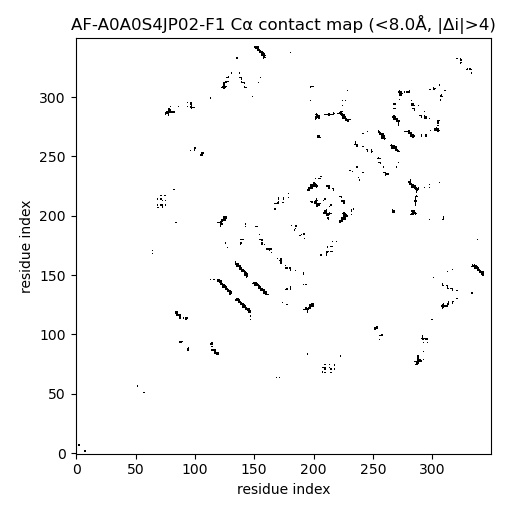5.558 1.00 35.12 106 SER A CA 1
ATOM 802 C C . SER A 1 106 ? 8.398 8.544 -24.939 1.00 35.12 106 SER A C 1
ATOM 804 O O . SER A 1 106 ? 7.373 7.894 -25.123 1.00 35.12 106 SER A O 1
ATOM 806 N N . PRO A 1 107 ? 8.353 9.721 -24.278 1.00 36.53 107 PRO A N 1
ATOM 807 C CA . PRO A 1 107 ? 7.283 10.099 -23.341 1.00 36.53 107 PRO A CA 1
ATOM 808 C C . PRO A 1 107 ? 5.952 10.533 -23.972 1.00 36.53 107 PRO A C 1
ATOM 810 O O . PRO A 1 107 ? 5.958 11.119 -25.054 1.00 36.53 107 PRO A O 1
ATOM 813 N N . PRO A 1 108 ? 4.807 10.395 -23.269 1.00 42.84 108 PRO A N 1
ATOM 814 C CA . PRO A 1 108 ? 3.511 10.910 -23.687 1.00 42.84 108 PRO A CA 1
ATOM 815 C C . PRO A 1 108 ? 3.162 12.273 -23.057 1.00 42.84 108 PRO A C 1
ATOM 817 O O . PRO A 1 108 ? 3.720 12.703 -22.052 1.00 42.84 108 PRO A O 1
ATOM 820 N N . ASP A 1 109 ? 2.153 12.926 -23.631 1.00 40.25 109 ASP A N 1
ATOM 821 C CA . ASP A 1 109 ? 1.480 14.104 -23.075 1.00 40.25 109 ASP A CA 1
ATOM 822 C C . ASP A 1 109 ? 0.489 13.692 -21.962 1.00 40.25 109 ASP A C 1
ATOM 824 O O . ASP A 1 109 ? -0.469 12.950 -22.195 1.00 40.25 109 ASP A O 1
ATOM 828 N N . TYR A 1 110 ? 0.745 14.167 -20.740 1.00 46.66 110 TYR A N 1
ATOM 829 C CA . TYR A 1 110 ? 0.107 13.757 -19.479 1.00 46.66 110 TYR A CA 1
ATOM 830 C C . TYR A 1 110 ? -1.198 14.501 -19.137 1.00 46.66 110 TYR A C 1
ATOM 832 O O . TYR A 1 110 ? -1.687 14.422 -18.009 1.00 46.66 110 TYR A O 1
ATOM 840 N N . SER A 1 111 ? -1.768 15.247 -20.084 1.00 44.19 111 SER A N 1
ATOM 841 C CA . SER A 1 111 ? -2.959 16.080 -19.869 1.00 44.19 111 SER A CA 1
ATOM 842 C C . SER A 1 111 ? -4.304 15.327 -19.906 1.00 44.19 111 SER A C 1
ATOM 844 O O . SER A 1 111 ? -5.317 15.875 -19.462 1.00 44.19 111 SER A O 1
ATOM 846 N N . ARG A 1 112 ? -4.356 14.065 -20.373 1.00 49.38 112 ARG A N 1
ATOM 847 C CA . ARG A 1 112 ? -5.598 13.259 -20.391 1.00 49.38 112 ARG A CA 1
ATOM 848 C C . ARG A 1 112 ? -5.832 12.533 -19.065 1.00 49.38 112 ARG A C 1
ATOM 850 O O . ARG A 1 112 ? -5.024 11.712 -18.640 1.00 49.38 112 ARG A O 1
ATOM 857 N N . ARG A 1 113 ? -6.967 12.835 -18.424 1.00 54.16 113 ARG A N 1
ATOM 858 C CA . ARG A 1 113 ? -7.431 12.179 -17.191 1.00 54.16 113 ARG A CA 1
ATOM 859 C C . ARG A 1 113 ? -7.937 10.753 -17.447 1.00 54.16 113 ARG A C 1
ATOM 861 O O . ARG A 1 113 ? -8.457 10.463 -18.517 1.00 54.16 113 ARG A O 1
ATOM 868 N N . SER A 1 114 ? -7.746 9.951 -16.399 1.00 54.91 114 SER A N 1
ATOM 869 C CA . SER A 1 114 ? -8.050 8.545 -16.101 1.00 54.91 114 SER A CA 1
ATOM 870 C C . SER A 1 114 ? -8.891 7.732 -17.102 1.00 54.91 114 SER A C 1
ATOM 872 O O . SER A 1 114 ? -10.002 8.150 -17.427 1.00 54.91 114 SER A O 1
ATOM 874 N N . PRO A 1 115 ? -8.451 6.513 -17.474 1.00 58.72 115 PRO A N 1
ATOM 875 C CA . PRO A 1 115 ? -9.323 5.543 -18.129 1.00 58.72 115 PRO A CA 1
ATOM 876 C C . PRO A 1 115 ? -10.539 5.209 -17.264 1.00 58.72 115 PRO A C 1
ATOM 878 O O . PRO A 1 115 ? -10.423 5.101 -16.040 1.00 58.72 115 PRO A O 1
ATOM 881 N N . SER A 1 116 ? -11.690 4.958 -17.888 1.00 58.97 116 SER A N 1
ATOM 882 C CA . SER A 1 116 ? -12.769 4.241 -17.208 1.00 58.97 116 SER A CA 1
ATOM 883 C C . SER A 1 116 ? -12.334 2.789 -16.994 1.00 58.97 116 SER A C 1
ATOM 885 O O . SER A 1 116 ? -11.992 2.111 -17.962 1.00 58.97 116 SER A O 1
ATOM 887 N N . LEU A 1 117 ? -12.360 2.324 -15.744 1.00 68.19 117 LEU A N 1
ATOM 888 C CA . LEU A 1 117 ? -12.148 0.925 -15.360 1.00 68.19 117 LEU A CA 1
ATOM 889 C C . LEU A 1 117 ? -13.506 0.280 -15.100 1.00 68.19 117 LEU A C 1
ATOM 891 O O . LEU A 1 117 ? -14.095 0.538 -14.045 1.00 68.19 117 LEU A O 1
ATOM 895 N N . PRO A 1 118 ? -14.046 -0.517 -16.037 1.00 66.50 118 PRO A N 1
ATOM 896 C CA . PRO A 1 118 ? -15.304 -1.202 -15.811 1.00 66.50 118 PRO A CA 1
ATOM 897 C C . PRO A 1 118 ? -15.203 -2.041 -14.538 1.00 66.50 118 PRO A C 1
ATOM 899 O O . PRO A 1 118 ? -14.240 -2.779 -14.339 1.00 66.50 118 PRO A O 1
ATOM 902 N N . GLN A 1 119 ? -16.218 -1.923 -13.684 1.00 82.25 119 GLN A N 1
ATOM 903 C CA . GLN A 1 119 ? -16.357 -2.662 -12.427 1.00 82.25 119 GLN A CA 1
ATOM 904 C C . GLN A 1 119 ? -15.410 -2.248 -11.291 1.00 82.25 119 GLN A C 1
ATOM 906 O O . GLN A 1 119 ? -15.636 -2.725 -10.186 1.00 82.25 119 GLN A O 1
ATOM 911 N N . LEU A 1 120 ? -14.433 -1.348 -11.477 1.00 90.25 120 LEU A N 1
ATOM 912 C CA . LEU A 1 120 ? -13.719 -0.753 -10.338 1.00 90.25 120 LEU A CA 1
ATOM 913 C C . LEU A 1 120 ? -14.457 0.502 -9.870 1.00 90.25 120 LEU A C 1
ATOM 915 O O . LEU A 1 120 ? -14.421 1.532 -10.533 1.00 90.25 120 LEU A O 1
ATOM 919 N N . SER A 1 121 ? -15.110 0.409 -8.717 1.00 93.00 121 SER A N 1
ATOM 920 C CA . SER A 1 121 ? -15.954 1.473 -8.163 1.00 93.00 121 SER A CA 1
ATOM 921 C C . SER A 1 121 ? -15.548 1.897 -6.757 1.00 93.00 121 SER A C 1
ATOM 923 O O . SER A 1 121 ? -15.736 3.061 -6.407 1.00 93.00 121 SER A O 1
ATOM 925 N N . ILE A 1 122 ? -14.961 0.989 -5.971 1.00 96.00 122 ILE A N 1
ATOM 926 C CA . ILE A 1 122 ? -14.555 1.247 -4.589 1.00 96.00 122 ILE A CA 1
ATOM 927 C C . ILE A 1 122 ? -13.089 0.863 -4.400 1.00 96.00 122 ILE A C 1
ATOM 929 O O . ILE A 1 122 ? -12.706 -0.299 -4.554 1.00 96.00 122 ILE A O 1
ATOM 933 N N . ILE A 1 123 ? -12.275 1.842 -4.015 1.00 97.81 123 ILE A N 1
ATOM 934 C CA . ILE A 1 123 ? -10.876 1.644 -3.621 1.00 97.81 123 ILE A CA 1
ATOM 935 C C . ILE A 1 123 ? -10.657 2.195 -2.218 1.00 97.81 123 ILE A C 1
ATOM 937 O O . ILE A 1 123 ? -11.386 3.083 -1.784 1.00 97.81 123 ILE A O 1
ATOM 941 N N . ALA A 1 124 ? -9.636 1.725 -1.511 1.00 98.44 124 ALA A N 1
ATOM 942 C CA . ALA A 1 124 ? -9.294 2.296 -0.214 1.00 98.44 124 ALA A CA 1
ATOM 943 C C . ALA A 1 124 ? -7.788 2.388 0.009 1.00 98.44 124 ALA A C 1
ATOM 945 O O . ALA A 1 124 ? -7.004 1.699 -0.639 1.00 98.44 124 ALA A O 1
ATOM 946 N N . GLY A 1 125 ? -7.390 3.272 0.918 1.00 98.38 125 GLY A N 1
ATOM 947 C CA . GLY A 1 125 ? -6.019 3.404 1.391 1.00 98.38 125 GLY A CA 1
ATOM 948 C C . GLY A 1 125 ? -5.938 3.129 2.880 1.00 98.38 125 GLY A C 1
ATOM 949 O O . GLY A 1 125 ? -6.872 3.478 3.600 1.00 98.38 125 GLY A O 1
ATOM 950 N N . ILE A 1 126 ? -4.840 2.518 3.320 1.00 97.38 126 ILE A N 1
ATOM 951 C CA . ILE A 1 126 ? -4.587 2.209 4.727 1.00 97.38 126 ILE A CA 1
ATOM 952 C C . ILE A 1 126 ? -3.244 2.778 5.167 1.00 97.38 126 ILE A C 1
ATOM 954 O O . ILE A 1 126 ? -2.255 2.688 4.437 1.00 97.38 126 ILE A O 1
ATOM 958 N N . ASP A 1 127 ? -3.244 3.336 6.373 1.00 96.44 127 ASP A N 1
ATOM 959 C CA . ASP A 1 127 ? -2.073 3.819 7.101 1.00 96.44 127 ASP A CA 1
ATOM 960 C C . ASP A 1 127 ? -2.184 3.422 8.579 1.00 96.44 127 ASP A C 1
ATOM 962 O O . ASP A 1 127 ? -3.289 3.264 9.110 1.00 96.44 127 ASP A O 1
ATOM 966 N N . ILE A 1 128 ? -1.039 3.294 9.249 1.00 95.06 128 ILE A N 1
ATOM 967 C CA . ILE A 1 128 ? -0.962 3.207 10.705 1.00 95.06 128 ILE A CA 1
ATOM 968 C C . ILE A 1 128 ? -0.052 4.321 11.201 1.00 95.06 128 ILE A C 1
ATOM 970 O O . ILE A 1 128 ? 1.139 4.363 10.897 1.00 95.06 128 ILE A O 1
ATOM 974 N N . SER A 1 129 ? -0.606 5.189 12.041 1.00 93.38 129 SER A N 1
ATOM 975 C CA . SER A 1 129 ? 0.151 6.248 12.696 1.00 93.38 129 SER A CA 1
ATOM 976 C C . SER A 1 129 ? 0.367 5.930 14.169 1.00 93.38 129 SER A C 1
ATOM 978 O O . SER A 1 129 ? -0.545 5.494 14.866 1.00 93.38 129 SER A O 1
ATOM 980 N N . PHE A 1 130 ? 1.586 6.165 14.645 1.00 89.19 130 PHE A N 1
ATOM 981 C CA . PHE A 1 130 ? 1.991 5.914 16.025 1.00 89.19 130 PHE A CA 1
ATOM 982 C C . PHE A 1 130 ? 1.920 7.194 16.851 1.00 89.19 130 PHE A C 1
ATOM 984 O O . PHE A 1 130 ? 2.137 8.295 16.339 1.00 89.19 130 PHE A O 1
ATOM 991 N N . VAL A 1 131 ? 1.636 7.037 18.138 1.00 87.31 131 VAL A N 1
ATOM 992 C CA . VAL A 1 131 ? 1.771 8.101 19.126 1.00 87.31 131 VAL A CA 1
ATOM 993 C C . VAL A 1 131 ? 3.218 8.103 19.614 1.00 87.31 131 VAL A C 1
ATOM 995 O O . VAL A 1 131 ? 3.678 7.129 20.214 1.00 87.31 131 VAL A O 1
ATOM 998 N N . ASP A 1 132 ? 3.931 9.196 19.343 1.00 82.69 132 ASP A N 1
ATOM 999 C CA . ASP A 1 132 ? 5.355 9.334 19.655 1.00 82.69 132 ASP A CA 1
ATOM 1000 C C . ASP A 1 132 ? 5.660 9.000 21.124 1.00 82.69 132 ASP A C 1
ATOM 1002 O O . ASP A 1 132 ? 5.004 9.489 22.044 1.00 82.69 132 ASP A O 1
ATOM 1006 N N . GLY A 1 133 ? 6.682 8.168 21.341 1.00 81.69 133 GLY A N 1
ATOM 1007 C CA . GLY A 1 133 ? 7.122 7.760 22.678 1.00 81.69 133 GLY A CA 1
ATOM 1008 C C . GLY A 1 133 ? 6.243 6.707 23.363 1.00 81.69 133 GLY A C 1
ATOM 1009 O O . GLY A 1 133 ? 6.459 6.436 24.541 1.00 81.69 133 GLY A O 1
ATOM 1010 N N . THR A 1 134 ? 5.279 6.106 22.659 1.00 86.31 134 THR A N 1
ATOM 1011 C CA . THR A 1 134 ? 4.394 5.063 23.206 1.00 86.31 134 THR A CA 1
ATOM 1012 C C . THR A 1 134 ? 4.205 3.902 22.224 1.00 86.31 134 THR A C 1
ATOM 1014 O O . THR A 1 134 ? 4.536 4.011 21.043 1.00 86.31 134 THR A O 1
ATOM 1017 N N . ASP A 1 135 ? 3.595 2.811 22.695 1.00 85.25 135 ASP A N 1
ATOM 1018 C CA . ASP A 1 135 ? 3.144 1.702 21.844 1.00 85.25 135 ASP A CA 1
ATOM 1019 C C . ASP A 1 135 ? 1.731 1.912 21.276 1.00 85.25 135 ASP A C 1
ATOM 1021 O O . ASP A 1 135 ? 1.177 1.019 20.635 1.00 85.25 135 ASP A O 1
ATOM 1025 N N . LEU A 1 136 ? 1.119 3.077 21.497 1.00 89.12 136 LEU A N 1
ATOM 1026 C CA . LEU A 1 136 ? -0.209 3.378 20.977 1.00 89.12 136 LEU A CA 1
ATOM 1027 C C . LEU A 1 136 ? -0.133 3.705 19.485 1.00 89.12 136 LEU A C 1
ATOM 1029 O O . LEU A 1 136 ? 0.721 4.470 19.030 1.00 89.12 136 LEU A O 1
ATOM 1033 N N . ALA A 1 137 ? -1.058 3.139 18.722 1.00 91.38 137 ALA A N 1
ATOM 1034 C CA . ALA A 1 137 ? -1.180 3.369 17.296 1.00 91.38 137 ALA A CA 1
ATOM 1035 C C . ALA A 1 137 ? -2.645 3.486 16.873 1.00 91.38 137 ALA A C 1
ATOM 1037 O O . ALA A 1 137 ? -3.559 2.981 17.527 1.00 91.38 137 ALA A O 1
ATOM 1038 N N . VAL A 1 138 ? -2.848 4.162 15.750 1.00 92.81 138 VAL A N 1
ATOM 1039 C CA . VAL A 1 138 ? -4.140 4.337 15.101 1.00 92.81 138 VAL A CA 1
ATOM 1040 C C . VAL A 1 138 ? -4.015 3.815 13.683 1.00 92.81 138 VAL A C 1
ATOM 1042 O O . VAL A 1 138 ? -3.384 4.451 12.835 1.00 92.81 138 VAL A O 1
ATOM 1045 N N . ALA A 1 139 ? -4.615 2.656 13.434 1.00 94.56 139 ALA A N 1
ATOM 1046 C CA . ALA A 1 139 ? -4.846 2.186 12.080 1.00 94.56 139 ALA A CA 1
ATOM 1047 C C . ALA A 1 139 ? -6.014 2.971 11.481 1.00 94.56 139 ALA A C 1
ATOM 1049 O O . ALA A 1 139 ? -6.999 3.243 12.166 1.00 94.56 139 ALA A O 1
ATOM 1050 N N . SER A 1 140 ? -5.919 3.335 10.209 1.00 95.94 140 SER A N 1
ATOM 1051 C CA . SER A 1 140 ? -6.912 4.156 9.522 1.00 95.94 140 SER A CA 1
ATOM 1052 C C . SER A 1 140 ? -7.128 3.642 8.110 1.00 95.94 140 SER A C 1
ATOM 1054 O O . SER A 1 140 ? -6.169 3.314 7.412 1.00 95.94 140 SER A O 1
ATOM 1056 N N . ILE A 1 141 ? -8.388 3.587 7.685 1.00 97.00 141 ILE A N 1
ATOM 1057 C CA . ILE A 1 141 ? -8.784 3.282 6.312 1.00 97.00 141 ILE A CA 1
ATOM 1058 C C . ILE A 1 141 ? -9.625 4.427 5.755 1.00 97.00 141 ILE A C 1
ATOM 1060 O O . ILE A 1 141 ? -10.561 4.900 6.401 1.00 97.00 141 ILE A O 1
ATOM 1064 N N . ALA A 1 142 ? -9.304 4.858 4.537 1.00 97.31 142 ALA A N 1
ATOM 1065 C CA . ALA A 1 142 ? -10.058 5.865 3.800 1.00 97.31 142 ALA A CA 1
ATOM 1066 C C . ALA A 1 142 ? -10.573 5.269 2.484 1.00 97.31 142 ALA A C 1
ATOM 1068 O O . ALA A 1 142 ? -9.780 4.858 1.633 1.00 97.31 142 ALA A O 1
ATOM 1069 N N . VAL A 1 143 ? -11.897 5.215 2.327 1.00 97.75 143 VAL A N 1
ATOM 1070 C CA . VAL A 1 143 ? -12.592 4.572 1.202 1.00 97.75 143 VAL A CA 1
ATOM 1071 C C . VAL A 1 143 ? -13.047 5.616 0.189 1.00 97.75 143 VAL A C 1
ATOM 1073 O O . VAL A 1 143 ? -13.684 6.603 0.548 1.00 97.75 143 VAL A O 1
ATOM 1076 N N . PHE A 1 144 ? -12.764 5.386 -1.089 1.00 96.56 144 PHE A N 1
ATOM 1077 C CA . PHE A 1 144 ? -13.045 6.300 -2.190 1.00 96.56 144 PHE A CA 1
ATOM 1078 C C . PHE A 1 144 ? -13.901 5.651 -3.269 1.00 96.56 144 PHE A C 1
ATOM 1080 O O . PHE A 1 144 ? -13.746 4.467 -3.569 1.00 96.56 144 PHE A O 1
ATOM 1087 N N . SER A 1 145 ? -14.729 6.471 -3.919 1.00 94.12 145 SER A N 1
ATOM 1088 C CA . SER A 1 145 ? -15.288 6.126 -5.220 1.00 94.12 145 SER A CA 1
ATOM 1089 C C . SER A 1 145 ? -14.205 6.192 -6.294 1.00 94.12 145 SER A C 1
ATOM 1091 O O . SER A 1 145 ? -13.307 7.039 -6.244 1.00 94.12 145 SER A O 1
ATOM 1093 N N . PHE A 1 146 ? -14.322 5.342 -7.302 1.00 92.19 146 PHE A N 1
ATOM 1094 C CA . PHE A 1 146 ? -13.490 5.350 -8.496 1.00 92.19 146 PHE A CA 1
ATOM 1095 C C . PHE A 1 146 ? -14.389 5.370 -9.747 1.00 92.19 146 PHE A C 1
ATOM 1097 O O . PHE A 1 146 ? -15.378 4.640 -9.764 1.00 92.19 146 PHE A O 1
ATOM 1104 N N . PRO A 1 147 ? -14.069 6.162 -10.793 1.00 88.31 147 PRO A N 1
ATOM 1105 C CA . PRO A 1 147 ? -12.871 6.994 -10.973 1.00 88.31 147 PRO A CA 1
ATOM 1106 C C . PRO A 1 147 ? -12.951 8.409 -10.373 1.00 88.31 147 PRO A C 1
ATOM 1108 O O . PRO A 1 147 ? -11.979 9.159 -10.471 1.00 88.31 147 PRO A O 1
ATOM 1111 N N . GLU A 1 148 ? -14.071 8.824 -9.768 1.00 89.31 148 GLU A N 1
ATOM 1112 C CA . GLU A 1 148 ? -14.266 10.226 -9.349 1.00 89.31 148 GLU A CA 1
ATOM 1113 C C . GLU A 1 148 ? -13.367 10.644 -8.180 1.00 89.31 148 GLU A C 1
ATOM 1115 O O . GLU A 1 148 ? -13.182 11.844 -7.951 1.00 89.31 148 GLU A O 1
ATOM 1120 N N . MET A 1 149 ? -12.801 9.680 -7.446 1.00 93.00 149 MET A N 1
ATOM 1121 C CA . MET A 1 149 ? -11.946 9.909 -6.282 1.00 93.00 149 MET A CA 1
ATOM 1122 C C . MET A 1 149 ? -12.646 10.749 -5.205 1.00 93.00 149 MET A C 1
ATOM 1124 O O . MET A 1 149 ? -12.040 11.655 -4.624 1.00 93.00 149 MET A O 1
ATOM 1128 N N . LYS A 1 150 ? -13.929 10.465 -4.934 1.00 93.25 150 LYS A N 1
ATOM 1129 C CA . LYS A 1 150 ? -14.684 11.071 -3.824 1.00 93.25 150 LYS A CA 1
ATOM 1130 C C . LYS A 1 150 ? -14.525 10.219 -2.570 1.00 93.25 150 LYS A C 1
ATOM 1132 O O . LYS A 1 150 ? -14.727 9.014 -2.638 1.00 93.25 150 LYS A O 1
ATOM 1137 N N . LEU A 1 151 ? -14.197 10.838 -1.437 1.00 94.94 151 LEU A N 1
ATOM 1138 C CA . LEU A 1 151 ? -14.147 10.157 -0.140 1.00 94.94 151 LEU A CA 1
ATOM 1139 C C . LEU A 1 151 ? -15.568 9.741 0.275 1.00 94.94 151 LEU A C 1
ATOM 1141 O O . LEU A 1 151 ? -16.444 10.597 0.386 1.00 94.94 151 LEU A O 1
ATOM 1145 N N . LEU A 1 152 ? -15.788 8.443 0.475 1.00 94.00 152 LEU A N 1
ATOM 1146 C CA . LEU A 1 152 ? -17.086 7.852 0.820 1.00 94.00 152 LEU A CA 1
ATOM 1147 C C . LEU A 1 152 ? -17.217 7.571 2.319 1.00 94.00 152 LEU A C 1
ATOM 1149 O O . LEU A 1 152 ? -18.288 7.745 2.898 1.00 94.00 152 LEU A O 1
ATOM 1153 N N . GLY A 1 153 ? -16.126 7.159 2.959 1.00 90.94 153 GLY A N 1
ATOM 1154 C CA . GLY A 1 153 ? -16.129 6.818 4.375 1.00 90.94 153 GLY A CA 1
ATOM 1155 C C . GLY A 1 153 ? -14.731 6.576 4.913 1.00 90.94 153 GLY A C 1
ATOM 1156 O O . GLY A 1 153 ? -13.781 6.356 4.156 1.00 90.94 153 GLY A O 1
ATOM 1157 N N . THR A 1 154 ? -14.614 6.647 6.234 1.00 93.31 154 THR A N 1
ATOM 1158 C CA . THR A 1 154 ? -13.353 6.446 6.947 1.00 93.31 154 THR A CA 1
ATOM 1159 C C . THR A 1 154 ? -13.603 5.686 8.238 1.00 93.31 154 THR A C 1
ATOM 1161 O O . THR A 1 154 ? -14.576 5.977 8.939 1.00 93.31 154 THR A O 1
ATOM 1164 N N . LEU A 1 155 ? -12.701 4.770 8.579 1.00 92.00 155 LEU A N 1
ATOM 1165 C CA . LEU A 1 155 ? -12.707 4.068 9.861 1.00 92.00 155 LEU A CA 1
ATOM 1166 C C . LEU A 1 155 ? -11.329 4.169 10.506 1.00 92.00 155 LEU A C 1
ATOM 1168 O O . LEU A 1 155 ? -10.317 4.120 9.805 1.00 92.00 155 LEU A O 1
ATOM 1172 N N . MET A 1 156 ? -11.295 4.256 11.832 1.00 91.94 156 MET A N 1
ATOM 1173 C CA . MET A 1 156 ? -10.057 4.211 12.611 1.00 91.94 156 MET A CA 1
ATOM 1174 C C . MET A 1 156 ? -10.131 3.168 13.704 1.00 91.94 156 MET A C 1
ATOM 1176 O O . MET A 1 156 ? -11.149 3.070 14.373 1.00 91.94 156 MET A O 1
AT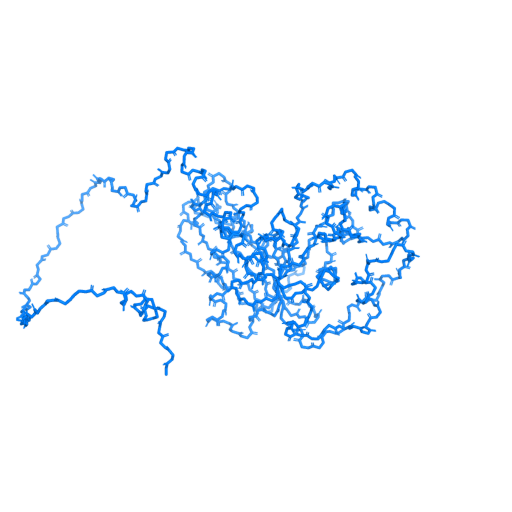OM 1180 N N . HIS A 1 157 ? -9.045 2.440 13.925 1.00 89.19 157 HIS A N 1
ATOM 1181 C CA . HIS A 1 157 ? -8.921 1.479 15.005 1.00 89.19 157 HIS A CA 1
ATOM 1182 C C . HIS A 1 157 ? -7.752 1.870 15.899 1.00 89.19 157 HIS A C 1
ATOM 1184 O O . HIS A 1 157 ? -6.608 1.951 15.446 1.00 89.19 157 HIS A O 1
ATOM 1190 N N . HIS A 1 158 ? -8.050 2.116 17.171 1.00 89.62 158 HIS A N 1
ATOM 1191 C CA . HIS A 1 158 ? -7.037 2.395 18.183 1.00 89.62 158 HIS A CA 1
ATOM 1192 C C . HIS A 1 158 ? -6.523 1.074 18.729 1.00 89.62 158 HIS A C 1
ATOM 1194 O O . HIS A 1 158 ? -7.311 0.202 19.100 1.00 89.62 158 HIS A O 1
ATOM 1200 N N . CYS A 1 159 ? -5.208 0.917 18.774 1.00 84.56 159 CYS A N 1
ATOM 1201 C CA . CYS A 1 159 ? -4.587 -0.323 19.206 1.00 84.56 159 CYS A CA 1
ATOM 1202 C C . CYS A 1 159 ? -3.268 -0.069 19.932 1.00 84.56 159 CYS A C 1
ATOM 1204 O O . CYS A 1 159 ? -2.585 0.928 19.697 1.00 84.56 159 CYS A O 1
ATOM 1206 N N . VAL A 1 160 ? -2.895 -1.020 20.787 1.00 87.38 160 VAL A N 1
ATOM 1207 C CA 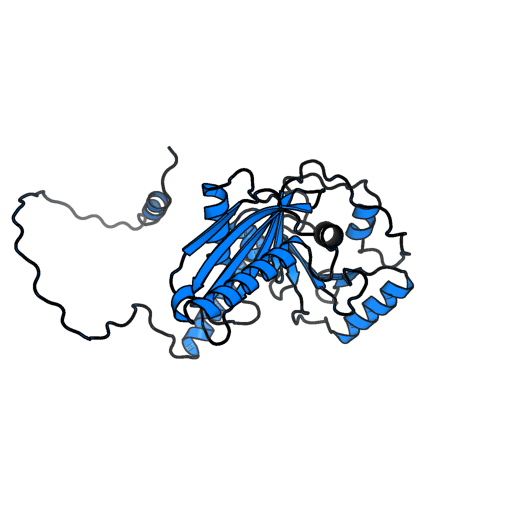. VAL A 1 160 ? -1.580 -1.066 21.432 1.00 87.38 160 VAL A CA 1
ATOM 1208 C C . VAL A 1 160 ? -0.711 -2.067 20.681 1.00 87.38 160 VAL A C 1
ATOM 1210 O O . VAL A 1 160 ? -1.072 -3.235 20.532 1.00 87.38 160 VAL A O 1
ATOM 1213 N N . MET A 1 161 ? 0.438 -1.617 20.199 1.00 86.38 161 MET A N 1
ATOM 1214 C CA . MET A 1 161 ? 1.340 -2.391 19.359 1.00 86.38 161 MET A CA 1
ATOM 1215 C C . MET A 1 161 ? 2.302 -3.201 20.217 1.00 86.38 161 MET A C 1
ATOM 1217 O O . MET A 1 161 ? 3.356 -2.724 20.610 1.00 86.38 161 MET A O 1
ATOM 1221 N N . GLN A 1 162 ? 1.941 -4.456 20.474 1.00 80.44 162 GLN A N 1
ATOM 1222 C CA . GLN A 1 162 ? 2.683 -5.336 21.385 1.00 80.44 162 GLN A CA 1
ATOM 1223 C C . GLN A 1 162 ? 3.976 -5.914 20.795 1.00 80.44 162 GLN A C 1
ATOM 1225 O O . GLN A 1 162 ? 4.819 -6.425 21.527 1.00 80.44 162 GLN A O 1
ATOM 1230 N N . LEU A 1 163 ? 4.118 -5.893 19.468 1.00 84.50 163 LEU A N 1
ATOM 1231 C CA . LEU A 1 163 ? 5.264 -6.480 18.779 1.00 84.50 163 LEU A CA 1
ATOM 1232 C C . LEU A 1 163 ? 6.300 -5.408 18.413 1.00 84.50 163 LEU A C 1
ATOM 1234 O O . LEU A 1 163 ? 5.916 -4.329 17.942 1.00 84.50 163 LEU A O 1
ATOM 1238 N N . PRO A 1 164 ? 7.606 -5.707 18.555 1.00 80.38 164 PRO A N 1
ATOM 1239 C CA . PRO A 1 164 ? 8.663 -4.764 18.219 1.00 80.38 164 PRO A CA 1
ATOM 1240 C C . PRO A 1 164 ? 8.726 -4.505 16.712 1.00 80.38 164 PRO A C 1
ATOM 1242 O O . PRO A 1 164 ? 8.417 -5.370 15.886 1.00 80.38 164 PRO A O 1
ATOM 1245 N N . TYR A 1 165 ? 9.202 -3.316 16.336 1.00 83.56 165 TYR A N 1
ATOM 1246 C CA . TYR A 1 165 ? 9.541 -3.032 14.946 1.00 83.56 165 TYR A CA 1
ATOM 1247 C C . TYR A 1 165 ? 10.826 -3.770 14.560 1.00 83.56 165 TYR A C 1
ATOM 1249 O O . TYR A 1 165 ? 11.927 -3.388 14.954 1.00 83.56 165 TYR A O 1
ATOM 1257 N N . ILE A 1 166 ? 10.687 -4.814 13.745 1.00 86.81 166 ILE A N 1
ATOM 1258 C CA . ILE A 1 166 ? 11.818 -5.481 13.103 1.00 86.81 166 ILE A CA 1
ATOM 1259 C C . ILE A 1 166 ? 11.711 -5.233 11.600 1.00 86.81 166 ILE A C 1
ATOM 1261 O O . ILE A 1 166 ? 10.715 -5.593 10.963 1.00 86.81 166 ILE A O 1
ATOM 1265 N N . CYS A 1 167 ? 12.746 -4.614 11.022 1.00 87.44 167 CYS A N 1
ATOM 1266 C CA . CYS A 1 167 ? 12.814 -4.367 9.583 1.00 87.44 167 CYS A CA 1
ATOM 1267 C C . CYS A 1 167 ? 12.548 -5.673 8.820 1.00 87.44 167 CYS A C 1
ATOM 1269 O O . CYS A 1 167 ? 13.042 -6.728 9.214 1.00 87.44 167 CYS A O 1
ATOM 1271 N N . THR A 1 168 ? 11.768 -5.613 7.735 1.00 92.25 168 THR A N 1
ATOM 1272 C CA . THR A 1 168 ? 11.299 -6.767 6.932 1.00 92.25 168 THR A CA 1
ATOM 1273 C C . THR A 1 168 ? 10.298 -7.717 7.623 1.00 92.25 168 THR A C 1
ATOM 1275 O O . THR A 1 168 ? 9.954 -8.760 7.065 1.00 92.25 168 THR A O 1
ATOM 1278 N N . PHE A 1 169 ? 9.790 -7.366 8.808 1.00 93.62 169 PHE A N 1
ATOM 1279 C CA . PHE A 1 169 ? 8.735 -8.102 9.524 1.00 93.62 169 PHE A CA 1
ATOM 1280 C C . PHE A 1 169 ? 7.549 -7.209 9.922 1.00 93.62 169 PHE A C 1
ATOM 1282 O O . PHE A 1 169 ? 6.718 -7.598 10.737 1.00 93.62 169 PHE A O 1
ATOM 1289 N N . LEU A 1 170 ? 7.433 -6.031 9.302 1.00 91.69 170 LEU A N 1
ATOM 1290 C CA . LEU A 1 170 ? 6.402 -5.034 9.605 1.00 91.69 170 LEU A CA 1
ATOM 1291 C C . LEU A 1 170 ? 4.974 -5.605 9.589 1.00 91.69 170 LEU A C 1
ATOM 1293 O O . LEU A 1 170 ? 4.163 -5.281 10.449 1.00 91.69 170 LEU A O 1
ATOM 1297 N N . ALA A 1 171 ? 4.704 -6.529 8.663 1.00 93.69 171 ALA A N 1
ATOM 1298 C CA . ALA A 1 171 ? 3.401 -7.164 8.505 1.00 93.69 171 ALA A CA 1
ATOM 1299 C C . ALA A 1 171 ? 2.861 -7.802 9.797 1.00 93.69 171 ALA A C 1
ATOM 1301 O O . ALA A 1 171 ? 1.668 -7.728 10.052 1.00 93.69 171 ALA A O 1
ATOM 1302 N N . PHE A 1 172 ? 3.715 -8.393 10.638 1.00 93.19 172 PHE A N 1
ATOM 1303 C CA . PHE A 1 172 ? 3.263 -9.034 11.881 1.00 93.19 172 PHE A CA 1
ATOM 1304 C C . PHE A 1 172 ? 2.725 -8.028 12.898 1.00 93.19 172 PHE A C 1
ATOM 1306 O O . PHE A 1 172 ? 1.874 -8.377 13.709 1.00 93.19 172 PHE A O 1
ATOM 1313 N N . ARG A 1 173 ? 3.215 -6.789 12.833 1.00 91.31 173 ARG A N 1
ATOM 1314 C CA . ARG A 1 173 ? 2.784 -5.686 13.688 1.00 91.31 173 ARG A CA 1
ATOM 1315 C C . ARG A 1 173 ? 1.525 -5.017 13.136 1.00 91.31 173 ARG A C 1
ATOM 1317 O O . ARG A 1 173 ? 0.645 -4.652 13.899 1.00 91.31 173 ARG A O 1
ATOM 1324 N N . GLU A 1 174 ? 1.446 -4.870 11.816 1.00 93.44 174 GLU A N 1
ATOM 1325 C CA . GLU A 1 174 ? 0.462 -3.996 11.170 1.00 93.44 174 GLU A CA 1
ATOM 1326 C C . GLU A 1 174 ? -0.748 -4.719 10.578 1.00 93.44 174 GLU A C 1
ATOM 1328 O O . GLU A 1 174 ? -1.835 -4.153 10.554 1.00 93.44 174 GLU A O 1
ATOM 1333 N N . VAL A 1 175 ? -0.615 -5.971 10.134 1.00 95.31 175 VAL A N 1
ATOM 1334 C CA . VAL A 1 175 ? -1.745 -6.703 9.538 1.00 95.31 175 VAL A CA 1
ATOM 1335 C C . VAL A 1 175 ? -2.885 -6.921 10.541 1.00 95.31 175 VAL A C 1
ATOM 1337 O O . VAL A 1 175 ? -4.011 -6.589 10.182 1.00 95.31 175 VAL A O 1
ATOM 1340 N N . PRO A 1 176 ? -2.658 -7.377 11.793 1.00 94.19 176 PRO A N 1
ATOM 1341 C CA . PRO A 1 176 ? -3.760 -7.629 12.726 1.00 94.19 176 PRO A CA 1
ATOM 1342 C C . PRO A 1 176 ? -4.699 -6.430 12.982 1.00 94.19 176 PRO A C 1
ATOM 1344 O O . PRO A 1 176 ? -5.911 -6.604 12.840 1.00 94.19 176 PRO A O 1
ATOM 1347 N N . PRO A 1 177 ? -4.215 -5.207 13.303 1.00 93.50 177 PRO A N 1
ATOM 1348 C CA . PRO A 1 177 ? -5.114 -4.064 13.475 1.00 93.50 177 PRO A CA 1
ATOM 1349 C C . PRO A 1 177 ? -5.802 -3.640 12.167 1.00 93.50 177 PRO A C 1
ATOM 1351 O O . PRO A 1 177 ? -6.923 -3.134 12.198 1.00 93.50 177 PRO A O 1
ATOM 1354 N N . ILE A 1 178 ? -5.175 -3.878 11.011 1.00 95.38 178 ILE A N 1
ATOM 1355 C CA . ILE A 1 178 ? -5.785 -3.620 9.701 1.00 95.38 178 ILE A CA 1
ATOM 1356 C C . ILE A 1 178 ? -6.906 -4.624 9.396 1.00 95.38 178 ILE A C 1
ATOM 1358 O O . ILE A 1 178 ? -7.949 -4.239 8.872 1.00 95.38 178 ILE A O 1
ATOM 1362 N N . GLU A 1 179 ? -6.734 -5.902 9.732 1.00 95.62 179 GLU A N 1
ATOM 1363 C CA . GLU A 1 179 ? -7.794 -6.902 9.573 1.00 95.62 179 GLU A CA 1
ATOM 1364 C C . GLU A 1 179 ? -9.017 -6.565 10.423 1.00 95.62 179 GLU A C 1
ATOM 1366 O O . GLU A 1 179 ? -10.133 -6.625 9.914 1.00 95.62 179 GLU A O 1
ATOM 1371 N N . ALA A 1 180 ? -8.812 -6.112 11.664 1.00 93.06 180 ALA A N 1
ATOM 1372 C CA . ALA A 1 180 ? -9.901 -5.663 12.529 1.00 93.06 180 ALA A CA 1
ATOM 1373 C C . ALA A 1 180 ? -10.699 -4.498 11.907 1.00 93.06 180 ALA A C 1
ATOM 1375 O O . ALA A 1 180 ? -11.930 -4.480 11.972 1.00 93.06 180 ALA A O 1
ATOM 1376 N N . LEU A 1 181 ? -10.016 -3.554 11.246 1.00 92.88 181 LEU A N 1
ATOM 1377 C CA . LEU A 1 181 ? -10.668 -2.484 10.484 1.00 92.88 181 LEU A CA 1
ATOM 1378 C C . LEU A 1 181 ? -11.487 -3.011 9.309 1.00 92.88 181 LEU A C 1
ATOM 1380 O O . LEU A 1 181 ? -12.611 -2.559 9.091 1.00 92.88 181 LEU A O 1
ATOM 1384 N N . LEU A 1 182 ? -10.929 -3.946 8.540 1.00 95.62 182 LEU A N 1
ATOM 1385 C CA . LEU A 1 182 ? -11.613 -4.534 7.390 1.00 95.62 182 LEU A CA 1
ATOM 1386 C C . LEU A 1 182 ? -12.820 -5.372 7.818 1.00 95.62 182 LEU A C 1
ATOM 1388 O O . LEU A 1 182 ? -13.856 -5.312 7.159 1.00 95.62 182 LEU A O 1
ATOM 1392 N N . ASP A 1 183 ? -12.718 -6.114 8.918 1.00 95.44 183 ASP A N 1
ATOM 1393 C CA . ASP A 1 183 ? -13.831 -6.877 9.483 1.00 95.44 183 ASP A CA 1
ATOM 1394 C C . ASP A 1 183 ? -14.957 -5.955 9.943 1.00 95.44 183 ASP A C 1
ATOM 1396 O O . ASP A 1 183 ? -16.127 -6.215 9.646 1.00 95.44 183 ASP A O 1
ATOM 1400 N N . LEU A 1 184 ? -14.627 -4.830 10.588 1.00 91.81 184 LEU A N 1
ATOM 1401 C CA . LEU A 1 184 ? -15.653 -3.854 10.927 1.00 91.81 184 LEU A CA 1
ATOM 1402 C C . LEU A 1 184 ? -16.260 -3.216 9.677 1.00 91.81 184 LEU A C 1
ATOM 1404 O O . LEU A 1 184 ? -17.483 -3.093 9.608 1.00 91.81 184 LEU A O 1
ATOM 1408 N N . LEU A 1 185 ? -15.451 -2.818 8.692 1.00 92.75 185 LEU A N 1
ATOM 1409 C CA . LEU A 1 185 ? -15.968 -2.250 7.447 1.00 92.75 185 LEU A CA 1
ATOM 1410 C C . LEU A 1 185 ? -16.950 -3.216 6.784 1.00 92.75 185 LEU A C 1
ATOM 1412 O O . LEU A 1 185 ? -18.042 -2.818 6.389 1.00 92.75 185 LEU A O 1
ATOM 1416 N N . GLN A 1 186 ? -16.594 -4.498 6.733 1.00 94.94 186 GLN A N 1
ATOM 1417 C CA . GLN A 1 186 ? -17.445 -5.548 6.191 1.00 94.94 186 GLN A CA 1
ATOM 1418 C C . GLN A 1 186 ? -18.756 -5.705 6.975 1.00 94.94 186 GLN A C 1
ATOM 1420 O O . GLN A 1 186 ? -19.803 -5.917 6.362 1.00 94.94 186 GLN A O 1
ATOM 1425 N N . ALA A 1 187 ? -18.707 -5.609 8.306 1.00 93.88 187 ALA A N 1
ATOM 1426 C CA . ALA A 1 187 ? -19.871 -5.768 9.176 1.00 93.88 187 ALA A CA 1
ATOM 1427 C C . ALA A 1 187 ? -20.797 -4.540 9.184 1.00 93.88 187 ALA A C 1
ATOM 1429 O O . ALA A 1 187 ? -22.014 -4.683 9.274 1.00 93.88 187 ALA A O 1
ATOM 1430 N N . THR A 1 188 ? -20.233 -3.335 9.098 1.00 90.25 188 THR A N 1
ATOM 1431 C CA . THR A 1 188 ? -20.970 -2.071 9.264 1.00 90.25 188 THR A CA 1
ATOM 1432 C C . THR A 1 188 ? -21.354 -1.425 7.938 1.00 90.25 188 THR A C 1
ATOM 1434 O O . THR A 1 188 ? -22.430 -0.840 7.827 1.00 90.25 188 THR A O 1
ATOM 1437 N N . GLN A 1 189 ? -20.500 -1.531 6.918 1.00 91.62 189 GLN A N 1
ATOM 1438 C CA . GLN A 1 189 ? -20.682 -0.893 5.614 1.00 91.62 189 GLN A CA 1
ATOM 1439 C C . GLN A 1 189 ? -20.206 -1.817 4.477 1.00 91.62 189 GLN A C 1
ATOM 1441 O O . GLN A 1 189 ? -19.304 -1.459 3.719 1.00 91.62 189 GLN A O 1
ATOM 1446 N N . PRO A 1 190 ? -20.831 -2.996 4.291 1.00 94.44 190 PRO A N 1
ATOM 1447 C CA . PRO A 1 190 ? -20.402 -3.984 3.294 1.00 94.44 190 PRO A CA 1
ATOM 1448 C C . PRO A 1 190 ? -20.362 -3.442 1.855 1.00 94.44 190 PRO A C 1
ATOM 1450 O O . PRO A 1 190 ? -19.547 -3.879 1.051 1.00 94.44 190 PRO A O 1
ATOM 1453 N N . HIS A 1 191 ? -21.213 -2.466 1.527 1.00 93.44 191 HIS A N 1
ATOM 1454 C CA . HIS A 1 191 ? -21.250 -1.803 0.218 1.00 93.44 191 HIS A CA 1
ATOM 1455 C C . HIS A 1 191 ? -20.032 -0.899 -0.055 1.00 93.44 191 HIS A C 1
ATOM 1457 O O . HIS A 1 191 ? -19.816 -0.501 -1.195 1.00 93.44 191 HIS A O 1
ATOM 1463 N N . LEU A 1 192 ? -19.252 -0.568 0.979 1.00 94.75 192 LEU A N 1
ATOM 1464 C CA . LEU A 1 192 ? -18.003 0.190 0.892 1.00 94.75 192 LEU A CA 1
ATOM 1465 C C . LEU A 1 192 ? -16.766 -0.712 0.987 1.00 94.75 192 LEU A C 1
ATOM 1467 O O . LEU A 1 192 ? -15.651 -0.203 1.101 1.00 94.75 192 LEU A O 1
ATOM 1471 N N . TYR A 1 193 ? -16.929 -2.038 0.956 1.00 95.94 193 TYR A N 1
ATOM 1472 C CA . TYR A 1 193 ? -15.787 -2.941 0.996 1.00 95.94 193 TYR A CA 1
ATOM 1473 C C . TYR A 1 193 ? -14.909 -2.754 -0.256 1.00 95.94 193 TYR A C 1
ATOM 1475 O O . TYR A 1 193 ? -15.432 -2.784 -1.375 1.00 95.94 193 TYR A O 1
ATOM 1483 N N . PRO A 1 194 ? -13.592 -2.524 -0.105 1.00 96.69 194 PRO A N 1
ATOM 1484 C CA . PRO A 1 194 ? -12.746 -2.137 -1.223 1.00 96.69 194 PRO A CA 1
ATOM 1485 C C . PRO A 1 194 ? -12.483 -3.301 -2.173 1.00 96.69 194 PRO A C 1
ATOM 1487 O O . PRO A 1 194 ? -12.179 -4.417 -1.760 1.00 96.69 194 PRO A O 1
ATOM 1490 N N . GLN A 1 195 ? -12.516 -3.000 -3.468 1.00 96.94 195 GLN A N 1
ATOM 1491 C CA . GLN A 1 195 ? -12.121 -3.929 -4.528 1.00 96.94 195 GLN A CA 1
ATOM 1492 C C . GLN A 1 195 ? -10.606 -3.897 -4.774 1.00 96.94 195 GLN A C 1
ATOM 1494 O O . GLN A 1 195 ? -10.049 -4.827 -5.349 1.00 96.94 195 GLN A O 1
ATOM 1499 N N . LEU A 1 196 ? -9.949 -2.815 -4.347 1.00 97.94 196 LEU A N 1
ATOM 1500 C CA . LEU A 1 196 ? -8.507 -2.615 -4.412 1.00 97.94 196 LEU A CA 1
ATOM 1501 C C . LEU A 1 196 ? -8.045 -1.792 -3.210 1.00 97.94 196 LEU A C 1
ATOM 1503 O O . LEU A 1 196 ? -8.634 -0.755 -2.887 1.00 97.94 196 LEU A O 1
ATOM 1507 N N . LEU A 1 197 ? -6.956 -2.233 -2.589 1.00 98.50 197 LEU A N 1
ATOM 1508 C CA . LEU A 1 197 ? -6.389 -1.597 -1.411 1.00 98.50 197 LEU A CA 1
ATOM 1509 C C . LEU A 1 197 ? -4.976 -1.065 -1.671 1.00 98.50 197 LEU A C 1
ATOM 1511 O O . LEU A 1 197 ? -4.089 -1.800 -2.099 1.00 98.50 197 LEU A O 1
ATOM 1515 N N . PHE A 1 198 ? -4.745 0.201 -1.346 1.00 98.75 198 PHE A N 1
ATOM 1516 C CA . PHE A 1 198 ? -3.423 0.817 -1.312 1.00 98.75 198 PHE A CA 1
ATOM 1517 C C . PHE A 1 198 ? -2.900 0.795 0.124 1.00 98.75 198 PHE A C 1
ATOM 1519 O O . PHE A 1 198 ? -3.533 1.337 1.027 1.00 98.75 198 PHE A O 1
ATOM 1526 N N . VAL A 1 199 ? -1.747 0.177 0.345 1.00 98.62 199 VAL A N 1
ATOM 1527 C CA . VAL A 1 199 ? -1.159 -0.002 1.678 1.00 98.62 199 VAL A CA 1
ATOM 1528 C C . VAL A 1 199 ? 0.111 0.835 1.771 1.00 98.62 199 VAL A C 1
ATOM 1530 O O . VAL A 1 199 ? 0.974 0.713 0.897 1.00 98.62 199 VAL A O 1
ATOM 1533 N N . ASP A 1 200 ? 0.238 1.671 2.808 1.00 97.50 200 ASP A N 1
ATOM 1534 C CA . ASP A 1 200 ? 1.511 2.338 3.106 1.00 97.50 200 ASP A CA 1
ATOM 1535 C C . ASP A 1 200 ? 2.543 1.302 3.557 1.00 97.50 200 ASP A C 1
ATOM 1537 O O . ASP A 1 200 ? 2.463 0.733 4.641 1.00 97.50 200 ASP A O 1
ATOM 1541 N N . GLY A 1 201 ? 3.488 0.993 2.677 1.00 96.88 201 GLY A N 1
ATOM 1542 C CA . GLY A 1 201 ? 4.472 -0.052 2.900 1.00 96.88 201 GLY A CA 1
ATOM 1543 C C . GLY A 1 201 ? 4.759 -0.872 1.652 1.00 96.88 201 GLY A C 1
ATOM 1544 O O . GLY A 1 201 ? 4.212 -0.662 0.573 1.00 96.88 201 GLY A O 1
ATOM 1545 N N . ASN A 1 202 ? 5.674 -1.826 1.787 1.00 97.94 202 ASN A N 1
ATOM 1546 C CA . ASN A 1 202 ? 6.105 -2.643 0.658 1.00 97.94 202 ASN A CA 1
ATOM 1547 C C . ASN A 1 202 ? 5.169 -3.840 0.423 1.00 97.94 202 ASN A C 1
ATOM 1549 O O . ASN A 1 202 ? 4.634 -4.427 1.367 1.00 97.94 202 ASN A O 1
ATOM 1553 N N . GLY A 1 203 ? 5.031 -4.234 -0.843 1.00 98.06 203 GLY A N 1
ATOM 1554 C CA . GLY A 1 203 ? 4.463 -5.510 -1.269 1.00 98.06 203 GLY A CA 1
ATOM 1555 C C . GLY A 1 203 ? 5.575 -6.468 -1.693 1.00 98.06 203 GLY A C 1
ATOM 1556 O O . GLY A 1 203 ? 6.379 -6.904 -0.865 1.00 98.06 203 GLY A O 1
ATOM 1557 N N . TYR A 1 204 ? 5.627 -6.780 -2.987 1.00 96.62 204 TYR A N 1
ATOM 1558 C CA . TYR A 1 204 ? 6.598 -7.686 -3.597 1.00 96.62 204 TYR A CA 1
ATOM 1559 C C . TYR A 1 204 ? 8.036 -7.152 -3.517 1.00 96.62 204 TYR A C 1
ATOM 1561 O O . TYR A 1 204 ? 8.986 -7.940 -3.477 1.00 96.62 204 TYR A O 1
ATOM 1569 N N . HIS A 1 205 ? 8.207 -5.825 -3.428 1.00 95.56 205 HIS A N 1
ATOM 1570 C CA . HIS A 1 205 ? 9.496 -5.173 -3.186 1.00 95.56 205 HIS A CA 1
ATOM 1571 C C . HIS A 1 205 ? 9.964 -5.403 -1.740 1.00 95.56 205 HIS A C 1
ATOM 1573 O O . HIS A 1 205 ? 9.908 -4.533 -0.875 1.00 95.56 205 HIS A O 1
ATOM 1579 N N . HIS A 1 206 ? 10.367 -6.635 -1.457 1.00 95.81 206 HIS A N 1
ATOM 1580 C CA . HIS A 1 206 ? 10.702 -7.124 -0.132 1.00 95.81 206 HIS A CA 1
ATOM 1581 C C . HIS A 1 206 ? 11.651 -8.317 -0.264 1.00 95.81 206 HIS A C 1
ATOM 1583 O O . HIS A 1 206 ? 11.384 -9.151 -1.121 1.00 95.81 206 HIS A O 1
ATOM 1589 N N . PRO A 1 207 ? 12.675 -8.507 0.594 1.00 92.94 207 PRO A N 1
ATOM 1590 C CA . PRO A 1 207 ? 13.668 -9.584 0.436 1.00 92.94 207 PRO A CA 1
ATOM 1591 C C . PRO A 1 207 ? 13.106 -11.005 0.283 1.00 92.94 207 PRO A C 1
ATOM 1593 O O . PRO A 1 207 ? 13.806 -11.909 -0.153 1.00 92.94 207 PRO A O 1
ATOM 1596 N N . ARG A 1 208 ? 11.850 -11.212 0.689 1.00 94.25 208 ARG A N 1
ATOM 1597 C CA . ARG A 1 208 ? 11.123 -12.491 0.615 1.00 94.25 208 ARG A CA 1
ATOM 1598 C C . ARG A 1 208 ? 9.873 -12.419 -0.265 1.00 94.25 208 ARG A C 1
ATOM 1600 O O . ARG A 1 208 ? 8.999 -13.260 -0.117 1.00 94.25 208 ARG A O 1
ATOM 1607 N N . HIS A 1 209 ? 9.730 -11.364 -1.066 1.00 95.00 209 HIS A N 1
ATOM 1608 C CA . HIS A 1 209 ? 8.564 -11.092 -1.914 1.00 95.00 209 HIS A CA 1
ATOM 1609 C C . HIS A 1 209 ? 7.218 -11.136 -1.168 1.00 95.00 209 HIS A C 1
ATOM 1611 O O . HIS A 1 209 ? 6.194 -11.549 -1.698 1.00 95.00 209 HIS A O 1
ATOM 1617 N N . CYS A 1 210 ? 7.237 -10.743 0.108 1.00 96.81 210 CYS A N 1
ATOM 1618 C CA . CYS A 1 210 ? 6.111 -10.869 1.030 1.00 96.81 210 CYS A CA 1
ATOM 1619 C C . CYS A 1 210 ? 6.144 -9.741 2.074 1.00 96.81 210 CYS A C 1
ATOM 1621 O O . CYS A 1 210 ? 6.344 -9.979 3.270 1.00 96.81 210 CYS A O 1
ATOM 1623 N N . GLY A 1 211 ? 6.023 -8.497 1.605 1.00 97.62 211 GLY A N 1
ATOM 1624 C CA . GLY A 1 211 ? 5.835 -7.324 2.459 1.00 97.62 211 GLY A CA 1
ATOM 1625 C C . GLY A 1 211 ? 4.432 -7.254 3.081 1.00 97.62 211 GLY A C 1
ATOM 1626 O O . GLY A 1 211 ? 3.633 -8.184 2.952 1.00 97.62 211 GLY A O 1
ATOM 1627 N N . VAL A 1 212 ? 4.123 -6.144 3.757 1.00 97.88 212 VAL A N 1
ATOM 1628 C CA . VAL A 1 212 ? 2.832 -5.931 4.442 1.00 97.88 212 VAL A CA 1
ATOM 1629 C C . VAL A 1 212 ? 1.647 -5.987 3.479 1.00 97.88 212 VAL A C 1
ATOM 1631 O O . VAL A 1 212 ? 0.667 -6.666 3.775 1.00 97.88 212 VAL A O 1
ATOM 1634 N N . ALA A 1 213 ? 1.764 -5.390 2.288 1.00 98.44 213 ALA A N 1
ATOM 1635 C CA . ALA A 1 213 ? 0.689 -5.417 1.297 1.00 98.44 213 ALA A CA 1
ATOM 1636 C C . ALA A 1 213 ? 0.423 -6.841 0.779 1.00 98.44 213 ALA A C 1
ATOM 1638 O O . ALA A 1 213 ? -0.734 -7.232 0.627 1.00 98.44 213 ALA A O 1
ATOM 1639 N N . CYS A 1 214 ? 1.481 -7.633 0.563 1.00 98.56 214 CYS A N 1
ATOM 1640 C CA . CYS A 1 214 ? 1.367 -9.039 0.169 1.00 98.56 214 CYS A CA 1
ATOM 1641 C C . CYS A 1 214 ? 0.705 -9.883 1.250 1.00 98.56 214 CYS A C 1
ATOM 1643 O O . CYS A 1 214 ? -0.231 -10.622 0.963 1.00 98.56 214 CYS A O 1
ATOM 1645 N N . HIS A 1 215 ? 1.190 -9.766 2.488 1.00 98.38 215 HIS A N 1
ATOM 1646 C CA . HIS A 1 215 ? 0.663 -10.520 3.619 1.00 98.38 215 HIS A CA 1
ATOM 1647 C C . HIS A 1 215 ? -0.830 -10.233 3.792 1.00 98.38 215 HIS A C 1
ATOM 1649 O O . HIS A 1 215 ? -1.633 -11.163 3.805 1.00 98.38 215 HIS A O 1
ATOM 1655 N N . LEU A 1 216 ? -1.202 -8.952 3.850 1.00 98.38 216 LEU A N 1
ATOM 1656 C CA . LEU A 1 216 ? -2.592 -8.535 3.988 1.00 98.38 216 LEU A CA 1
ATOM 1657 C C . LEU A 1 216 ? -3.461 -9.051 2.836 1.00 98.38 216 LEU A C 1
ATOM 1659 O O . LEU A 1 216 ? -4.517 -9.626 3.077 1.00 98.38 216 LEU A O 1
ATOM 1663 N N . GLY A 1 217 ? -3.005 -8.882 1.592 1.00 98.12 217 GLY A N 1
ATOM 1664 C CA . GLY A 1 217 ? -3.755 -9.310 0.413 1.00 98.12 217 GLY A CA 1
ATOM 1665 C C . GLY A 1 217 ? -3.995 -10.817 0.378 1.00 98.12 217 GLY A C 1
ATOM 1666 O O . GLY A 1 217 ? -5.119 -11.241 0.136 1.00 98.12 217 GLY A O 1
ATOM 1667 N N . VAL A 1 218 ? -2.980 -11.622 0.709 1.00 98.00 218 VAL A N 1
ATOM 1668 C CA . VAL A 1 218 ? -3.097 -13.089 0.787 1.00 98.00 218 VAL A CA 1
ATOM 1669 C C . VAL A 1 218 ? -4.060 -13.522 1.891 1.00 98.00 218 VAL A C 1
ATOM 1671 O O . VAL A 1 218 ? -4.844 -14.444 1.686 1.00 98.00 218 VAL A O 1
ATOM 1674 N N . VAL A 1 219 ? -4.000 -12.891 3.067 1.00 97.19 219 VAL A N 1
ATOM 1675 C CA . VAL A 1 219 ? -4.874 -13.253 4.193 1.00 97.19 219 VAL A CA 1
ATOM 1676 C C . VAL A 1 219 ? -6.326 -12.858 3.917 1.00 97.19 219 VAL A C 1
ATOM 1678 O O . VAL A 1 219 ? -7.235 -13.621 4.236 1.00 97.19 219 VAL A O 1
ATOM 1681 N N . ARG A 1 220 ? -6.555 -11.701 3.285 1.00 96.50 220 ARG A N 1
ATOM 1682 C CA . ARG A 1 220 ? -7.904 -11.182 3.014 1.00 96.50 220 ARG A CA 1
ATOM 1683 C C . ARG A 1 220 ? -8.507 -11.631 1.689 1.00 96.50 220 ARG A C 1
ATOM 1685 O O . ARG A 1 220 ? -9.717 -11.516 1.530 1.00 96.50 220 ARG A O 1
ATOM 1692 N N . GLY A 1 221 ? -7.700 -12.121 0.751 1.00 96.25 221 GLY A N 1
ATOM 1693 C CA . GLY A 1 221 ? -8.149 -12.469 -0.599 1.00 96.25 221 GLY A CA 1
ATOM 1694 C C . GLY A 1 221 ? -8.616 -11.252 -1.404 1.00 96.25 221 GLY A C 1
ATOM 1695 O O . GLY A 1 221 ? -9.610 -11.335 -2.121 1.00 96.25 221 GLY A O 1
ATOM 1696 N N . ILE A 1 222 ? -7.939 -10.109 -1.248 1.00 95.75 222 ILE A N 1
ATOM 1697 C CA . ILE A 1 222 ? -8.278 -8.841 -1.916 1.00 95.75 222 ILE A CA 1
ATOM 1698 C C . ILE A 1 222 ? -7.055 -8.352 -2.693 1.00 95.75 222 ILE A C 1
ATOM 1700 O O . ILE A 1 222 ? -5.934 -8.494 -2.191 1.00 95.75 222 ILE A O 1
ATOM 1704 N N . PRO A 1 223 ? -7.238 -7.723 -3.868 1.00 98.12 223 PRO A N 1
ATOM 1705 C CA . PRO A 1 223 ? -6.159 -7.029 -4.546 1.00 98.12 223 PRO A CA 1
ATOM 1706 C C . PRO A 1 223 ? -5.534 -5.932 -3.684 1.00 98.12 223 PRO A C 1
ATOM 1708 O O . PRO A 1 223 ? -6.222 -5.039 -3.177 1.00 98.12 223 PRO A O 1
ATOM 1711 N N . THR A 1 224 ? -4.212 -5.960 -3.553 1.00 98.69 224 THR A N 1
ATOM 1712 C CA . THR A 1 224 ? -3.466 -4.969 -2.771 1.00 98.69 224 THR A CA 1
ATOM 1713 C C . THR A 1 224 ? -2.271 -4.434 -3.549 1.00 98.69 224 THR A C 1
ATOM 1715 O O . THR A 1 224 ? -1.624 -5.158 -4.304 1.00 98.69 224 THR A O 1
ATOM 1718 N N . ILE A 1 225 ? -1.946 -3.159 -3.341 1.00 98.81 225 ILE A N 1
ATOM 1719 C CA . ILE A 1 225 ? -0.744 -2.499 -3.857 1.00 98.81 225 ILE A CA 1
ATOM 1720 C C . ILE A 1 225 ? 0.027 -1.929 -2.671 1.00 98.81 225 ILE A C 1
ATOM 1722 O O . ILE A 1 225 ? -0.526 -1.171 -1.875 1.00 98.81 225 ILE A O 1
ATOM 1726 N N . GLY A 1 226 ? 1.310 -2.270 -2.570 1.00 98.62 226 GLY A N 1
ATOM 1727 C CA . GLY A 1 226 ? 2.217 -1.639 -1.619 1.00 98.62 226 GLY A CA 1
ATOM 1728 C C . GLY A 1 226 ? 2.805 -0.361 -2.202 1.00 98.62 226 GLY A C 1
ATOM 1729 O O . GLY A 1 226 ? 3.377 -0.388 -3.296 1.00 98.62 226 GLY A O 1
ATOM 1730 N N . VAL A 1 227 ? 2.685 0.743 -1.468 1.00 98.50 227 VAL A N 1
ATOM 1731 C CA . VAL A 1 227 ? 3.301 2.027 -1.801 1.00 98.50 227 VAL A CA 1
ATOM 1732 C C . VAL A 1 227 ? 4.165 2.482 -0.632 1.00 98.50 227 VAL A C 1
ATOM 1734 O O . VAL A 1 227 ? 3.654 2.931 0.387 1.00 98.50 227 VAL A O 1
ATOM 1737 N N . ALA A 1 228 ? 5.484 2.397 -0.783 1.00 97.19 228 ALA A N 1
ATOM 1738 C CA . ALA A 1 228 ? 6.437 2.811 0.238 1.00 97.19 228 ALA A CA 1
ATOM 1739 C C . ALA A 1 228 ? 6.988 4.222 -0.023 1.00 97.19 228 ALA A C 1
ATOM 1741 O O . ALA A 1 228 ? 7.255 4.624 -1.161 1.00 97.19 228 ALA A O 1
ATOM 1742 N N . LYS A 1 229 ? 7.204 4.972 1.063 1.00 94.81 229 LYS A N 1
ATOM 1743 C CA . LYS A 1 229 ? 7.788 6.327 1.054 1.00 94.81 229 LYS A CA 1
ATOM 1744 C C . LYS A 1 229 ? 9.315 6.324 0.903 1.00 94.81 229 LYS A C 1
ATOM 1746 O O . LYS A 1 229 ? 9.871 7.328 0.452 1.00 94.81 229 LYS A O 1
ATOM 1751 N N . ASP A 1 230 ? 9.964 5.215 1.251 1.00 93.31 230 ASP A N 1
ATOM 1752 C CA . ASP A 1 230 ? 11.417 5.044 1.283 1.00 93.31 230 ASP A CA 1
ATOM 1753 C C . ASP A 1 230 ? 11.842 3.732 0.616 1.00 93.31 230 ASP A C 1
ATOM 1755 O O . ASP A 1 230 ? 11.091 2.754 0.590 1.00 93.31 230 ASP A O 1
ATOM 1759 N N . LEU A 1 231 ? 13.070 3.712 0.088 1.00 94.00 231 LEU A N 1
ATOM 1760 C CA . LEU A 1 231 ? 13.648 2.519 -0.524 1.00 94.00 231 LEU A CA 1
ATOM 1761 C C . LEU A 1 231 ? 13.956 1.484 0.560 1.00 94.00 231 LEU A C 1
ATOM 1763 O O . LEU A 1 231 ? 14.806 1.730 1.420 1.00 94.00 231 LEU A O 1
ATOM 1767 N N . LEU A 1 232 ? 13.318 0.318 0.480 1.00 92.62 232 LEU A N 1
ATOM 1768 C CA . LEU A 1 232 ? 13.737 -0.843 1.252 1.00 92.62 232 LEU A CA 1
ATOM 1769 C C . LEU A 1 232 ? 15.045 -1.392 0.677 1.00 92.62 232 LEU A C 1
ATOM 1771 O O . LEU A 1 232 ? 15.145 -1.641 -0.521 1.00 92.62 232 LEU A O 1
ATOM 1775 N N . ALA A 1 233 ? 16.043 -1.587 1.536 1.00 88.81 233 ALA A N 1
ATOM 1776 C CA . ALA A 1 233 ? 17.324 -2.131 1.113 1.00 88.81 233 ALA A CA 1
ATOM 1777 C C . ALA A 1 233 ? 17.162 -3.594 0.669 1.00 88.81 233 ALA A C 1
ATOM 1779 O O . ALA A 1 233 ? 16.900 -4.485 1.479 1.00 88.81 233 ALA A O 1
ATOM 1780 N N . VAL A 1 234 ? 17.343 -3.827 -0.627 1.00 87.50 234 VAL A N 1
ATOM 1781 C CA . VAL A 1 234 ? 17.483 -5.149 -1.241 1.00 87.50 234 VAL A CA 1
ATOM 1782 C C . VAL A 1 234 ? 18.777 -5.171 -2.048 1.00 87.50 234 VAL A C 1
ATOM 1784 O O . VAL A 1 234 ? 19.268 -4.132 -2.495 1.00 87.50 234 VAL A O 1
ATOM 1787 N N . LYS A 1 235 ? 19.369 -6.356 -2.208 1.00 85.25 235 LYS A N 1
ATOM 1788 C CA . LYS A 1 235 ? 20.640 -6.505 -2.921 1.00 85.25 235 LYS A CA 1
ATOM 1789 C C . LYS A 1 235 ? 20.497 -5.993 -4.360 1.00 85.25 235 LYS A C 1
ATOM 1791 O O . LYS A 1 235 ? 19.561 -6.374 -5.054 1.00 85.25 235 LYS A O 1
ATOM 1796 N N . GLY A 1 236 ? 21.431 -5.143 -4.785 1.00 85.38 236 GLY A N 1
ATOM 1797 C CA . GLY A 1 236 ? 21.493 -4.620 -6.153 1.00 85.38 236 GLY A CA 1
ATOM 1798 C C . GLY A 1 236 ? 20.711 -3.327 -6.406 1.00 85.38 236 GLY A C 1
ATOM 1799 O O . GLY A 1 236 ? 20.860 -2.766 -7.485 1.00 85.38 236 GLY A O 1
ATOM 1800 N N . LEU A 1 237 ? 19.938 -2.813 -5.439 1.00 88.62 237 LEU A N 1
ATOM 1801 C CA . LEU A 1 237 ? 19.317 -1.486 -5.533 1.00 88.62 237 LEU A CA 1
ATOM 1802 C C . LEU A 1 237 ? 20.046 -0.478 -4.637 1.00 88.62 237 LEU A C 1
ATOM 1804 O O . LEU A 1 237 ? 20.242 -0.717 -3.446 1.00 88.62 237 LEU A O 1
ATOM 1808 N N . SER A 1 238 ? 20.404 0.675 -5.204 1.00 90.25 238 SER A N 1
ATOM 1809 C CA . SER A 1 238 ? 20.968 1.819 -4.480 1.00 90.25 238 SER A CA 1
ATOM 1810 C C . SER A 1 238 ? 20.139 3.077 -4.724 1.00 90.25 238 SER A C 1
ATOM 1812 O O . SER A 1 238 ? 19.446 3.203 -5.736 1.00 90.25 238 SER A O 1
ATOM 1814 N N . ARG A 1 239 ? 20.195 4.028 -3.786 1.00 89.00 239 ARG A N 1
ATOM 1815 C CA . ARG A 1 239 ? 19.466 5.299 -3.920 1.00 89.00 239 ARG A CA 1
ATOM 1816 C C . ARG A 1 239 ? 20.037 6.142 -5.054 1.00 89.00 239 ARG A C 1
ATOM 1818 O O . ARG A 1 239 ? 19.280 6.799 -5.759 1.00 89.00 239 ARG A O 1
ATOM 1825 N N . GLU A 1 240 ? 21.349 6.085 -5.229 1.00 89.12 240 GLU A N 1
ATOM 1826 C CA . GLU A 1 240 ? 22.102 6.803 -6.251 1.00 89.12 240 GLU A CA 1
ATOM 1827 C C . GLU A 1 240 ? 21.723 6.283 -7.640 1.00 89.12 240 GLU A C 1
ATOM 1829 O O . GLU A 1 240 ? 21.283 7.061 -8.481 1.00 89.12 240 GLU A O 1
ATOM 1834 N N . GLY A 1 241 ? 21.749 4.959 -7.842 1.00 90.06 241 GLY A N 1
ATOM 1835 C CA . GLY A 1 241 ? 21.367 4.356 -9.121 1.00 90.06 241 GLY A CA 1
ATOM 1836 C C . GLY A 1 241 ? 19.907 4.628 -9.489 1.00 90.06 241 GLY A C 1
ATOM 1837 O O . GLY A 1 241 ? 19.584 4.870 -10.649 1.00 90.06 241 GLY A O 1
ATOM 1838 N N . ILE A 1 242 ? 19.017 4.666 -8.494 1.00 91.31 242 ILE A N 1
ATOM 1839 C CA . ILE A 1 242 ? 17.610 5.032 -8.696 1.00 91.31 242 ILE A CA 1
ATOM 1840 C C . ILE A 1 242 ? 17.455 6.513 -9.053 1.00 91.31 242 ILE A C 1
ATOM 1842 O O . ILE A 1 242 ? 16.649 6.848 -9.922 1.00 91.31 242 ILE A O 1
ATOM 1846 N N . ALA A 1 243 ? 18.209 7.405 -8.409 1.00 90.62 243 ALA A N 1
ATOM 1847 C CA . ALA A 1 243 ? 18.196 8.824 -8.740 1.00 90.62 243 ALA A CA 1
ATOM 1848 C C . ALA A 1 243 ? 18.673 9.060 -10.181 1.00 90.62 243 ALA A C 1
ATOM 1850 O O . ALA A 1 243 ? 18.007 9.777 -10.928 1.00 90.62 243 ALA A O 1
ATOM 1851 N N . ASP A 1 244 ? 19.754 8.398 -10.595 1.00 90.50 244 ASP A N 1
ATOM 1852 C CA . ASP A 1 244 ? 20.272 8.470 -11.963 1.00 90.50 244 ASP A CA 1
ATOM 1853 C C . ASP A 1 244 ? 19.253 7.947 -12.981 1.00 90.50 244 ASP A C 1
ATOM 1855 O O . ASP A 1 244 ? 18.998 8.592 -14.002 1.00 90.50 244 ASP A O 1
ATOM 1859 N N . ALA A 1 245 ? 18.598 6.823 -12.675 1.00 88.62 245 ALA A N 1
ATOM 1860 C CA . ALA A 1 245 ? 17.558 6.256 -13.525 1.00 88.62 245 ALA A CA 1
ATOM 1861 C C . ALA A 1 245 ? 16.342 7.192 -13.657 1.00 88.62 245 ALA A C 1
ATOM 1863 O O . ALA A 1 245 ? 15.818 7.367 -14.756 1.00 88.62 245 ALA A O 1
ATOM 1864 N N . LEU A 1 246 ? 15.927 7.862 -12.575 1.00 89.38 246 LEU A N 1
ATOM 1865 C CA . LEU A 1 246 ? 14.861 8.872 -12.607 1.00 89.38 246 LEU A CA 1
ATOM 1866 C C . LEU A 1 246 ? 15.258 10.119 -13.412 1.00 89.38 246 LEU A C 1
ATOM 1868 O O . LEU A 1 246 ? 14.423 10.686 -14.116 1.00 89.38 246 LEU A O 1
ATOM 1872 N N . VAL A 1 247 ? 16.520 10.551 -13.340 1.00 89.25 247 VAL A N 1
ATOM 1873 C CA . VAL A 1 247 ? 17.035 11.663 -14.156 1.00 89.25 247 VAL A CA 1
ATOM 1874 C C . VAL A 1 247 ? 17.054 11.285 -15.637 1.00 89.25 247 VAL A C 1
ATOM 1876 O O . VAL A 1 247 ? 16.659 12.094 -16.477 1.00 89.25 247 VAL A O 1
ATOM 1879 N N . ALA A 1 248 ? 17.485 10.068 -15.974 1.00 86.88 248 ALA A N 1
ATOM 1880 C CA . ALA A 1 248 ? 17.459 9.562 -17.344 1.00 86.88 248 ALA A CA 1
ATOM 1881 C C . ALA A 1 248 ? 16.021 9.457 -17.878 1.00 86.88 248 ALA A C 1
ATOM 1883 O O . ALA A 1 248 ? 15.728 9.959 -18.963 1.00 86.88 248 ALA A O 1
ATOM 1884 N N . ALA A 1 249 ? 15.114 8.905 -17.075 1.00 84.56 249 ALA A N 1
ATOM 1885 C CA . ALA A 1 249 ? 13.688 8.825 -17.364 1.00 84.56 249 ALA A CA 1
ATOM 1886 C C . ALA A 1 249 ? 13.065 10.199 -17.640 1.00 84.56 249 ALA A C 1
ATOM 1888 O O . ALA A 1 249 ? 12.351 10.364 -18.628 1.00 84.56 249 ALA A O 1
ATOM 1889 N N . ALA A 1 250 ? 13.399 11.213 -16.838 1.00 83.19 250 ALA A N 1
ATOM 1890 C CA . ALA A 1 250 ? 12.894 12.568 -17.034 1.00 83.19 250 ALA A CA 1
ATOM 1891 C C . ALA A 1 250 ? 13.324 13.183 -18.381 1.00 83.19 250 ALA A C 1
ATOM 1893 O O . ALA A 1 250 ? 12.576 13.983 -18.943 1.00 83.19 250 ALA A O 1
ATOM 1894 N N . LYS A 1 251 ? 14.490 12.803 -18.932 1.00 82.38 251 LYS A N 1
ATOM 1895 C CA . LYS A 1 251 ? 14.950 13.257 -20.263 1.00 82.38 251 LYS A CA 1
ATOM 1896 C C . LYS A 1 251 ? 14.111 12.670 -21.393 1.00 82.38 251 LYS A C 1
ATOM 1898 O O . LYS A 1 251 ? 13.831 13.362 -22.364 1.00 82.38 251 LYS A O 1
ATOM 1903 N N . VAL A 1 252 ? 13.674 11.423 -21.234 1.00 79.12 252 VAL A N 1
ATOM 1904 C CA . VAL A 1 252 ? 12.677 10.774 -22.096 1.00 79.12 252 VAL A CA 1
ATOM 1905 C C . VAL A 1 252 ? 11.271 10.954 -21.526 1.00 79.12 252 VAL A C 1
ATOM 1907 O O . VAL A 1 252 ? 10.419 10.103 -21.726 1.00 79.12 252 VAL A O 1
ATOM 1910 N N . GLY A 1 253 ? 11.050 12.043 -20.776 1.00 78.31 253 GLY A N 1
ATOM 1911 C CA . GLY A 1 253 ? 9.791 12.547 -20.222 1.00 78.31 253 GLY A CA 1
ATOM 1912 C C . GLY A 1 253 ? 8.953 11.602 -19.363 1.00 78.31 253 GLY A C 1
ATOM 1913 O O . GLY A 1 253 ? 7.831 11.974 -19.043 1.00 78.31 253 GLY A O 1
ATOM 1914 N N . THR A 1 254 ? 9.454 10.432 -18.964 1.00 79.38 254 THR A N 1
ATOM 1915 C CA . THR A 1 254 ? 8.773 9.566 -17.996 1.00 79.38 254 THR A CA 1
ATOM 1916 C C . THR A 1 254 ? 9.184 9.903 -16.568 1.00 79.38 254 THR A C 1
ATOM 1918 O O . THR A 1 254 ? 10.279 10.388 -16.289 1.00 79.38 254 THR A O 1
ATOM 1921 N N . LYS A 1 255 ? 8.265 9.673 -15.634 1.00 85.50 255 LYS A N 1
ATOM 1922 C CA . LYS A 1 255 ? 8.465 9.878 -14.193 1.00 85.50 255 LYS A CA 1
ATOM 1923 C C . LYS A 1 255 ? 8.359 8.577 -13.410 1.00 85.50 255 LYS A C 1
ATOM 1925 O O . LYS A 1 255 ? 8.310 8.613 -12.183 1.00 85.50 255 LYS A O 1
ATOM 1930 N N . ILE A 1 256 ? 8.291 7.453 -14.113 1.00 87.25 256 ILE A N 1
ATOM 1931 C CA . ILE A 1 256 ? 8.162 6.124 -13.540 1.00 87.25 256 ILE A CA 1
ATOM 1932 C C . ILE A 1 256 ? 9.185 5.193 -14.183 1.00 87.25 256 ILE A C 1
ATOM 1934 O O . ILE A 1 256 ? 9.393 5.241 -15.393 1.00 87.25 256 ILE A O 1
ATOM 1938 N N . VAL A 1 257 ? 9.859 4.398 -13.359 1.00 89.00 257 VAL A N 1
ATOM 1939 C CA . VAL A 1 257 ? 10.994 3.563 -13.768 1.00 89.00 257 VAL A CA 1
ATOM 1940 C C . VAL A 1 257 ? 10.876 2.194 -13.101 1.00 89.00 257 VAL A C 1
ATOM 1942 O O . VAL A 1 257 ? 10.549 2.141 -11.911 1.00 89.00 257 VAL A O 1
ATOM 1945 N N . PRO A 1 258 ? 11.121 1.084 -13.816 1.00 89.62 258 PRO A N 1
ATOM 1946 C CA . PRO A 1 258 ? 11.152 -0.240 -13.208 1.00 89.62 258 PRO A CA 1
ATOM 1947 C C . PRO A 1 258 ? 12.354 -0.388 -12.262 1.00 89.62 258 PRO A C 1
ATOM 1949 O O . PRO A 1 258 ? 13.457 0.080 -12.535 1.00 89.62 258 PRO A O 1
ATOM 1952 N N . LEU A 1 259 ? 12.143 -1.064 -11.135 1.00 89.69 259 LEU A N 1
ATOM 1953 C CA . LEU A 1 259 ? 13.195 -1.425 -10.187 1.00 89.69 259 LEU A CA 1
ATOM 1954 C C . LEU A 1 259 ? 13.709 -2.819 -10.532 1.00 89.69 259 LEU A C 1
ATOM 1956 O O . LEU A 1 259 ? 13.065 -3.816 -10.208 1.00 89.69 259 LEU A O 1
ATOM 1960 N N . VAL A 1 260 ? 14.863 -2.881 -11.187 1.00 87.88 260 VAL A N 1
ATOM 1961 C CA . VAL A 1 260 ? 15.454 -4.123 -11.703 1.00 87.88 260 VAL A CA 1
ATOM 1962 C C . VAL A 1 260 ? 16.829 -4.358 -11.085 1.00 87.88 260 VAL A C 1
ATOM 1964 O O . VAL A 1 260 ? 17.558 -3.406 -10.810 1.00 87.88 260 VAL A O 1
ATOM 1967 N N . THR A 1 261 ? 17.190 -5.619 -10.855 1.00 86.12 261 THR A N 1
ATOM 1968 C CA . THR A 1 261 ? 18.540 -6.017 -10.424 1.00 86.12 261 THR A CA 1
ATOM 1969 C C . THR A 1 261 ? 19.018 -7.222 -11.229 1.00 86.12 261 THR A C 1
ATOM 1971 O O . THR A 1 261 ? 18.247 -7.824 -11.973 1.00 86.12 261 THR A O 1
ATOM 1974 N N . ALA A 1 262 ? 20.291 -7.600 -11.086 1.00 83.31 262 ALA A N 1
ATOM 1975 C CA . ALA A 1 262 ? 20.813 -8.8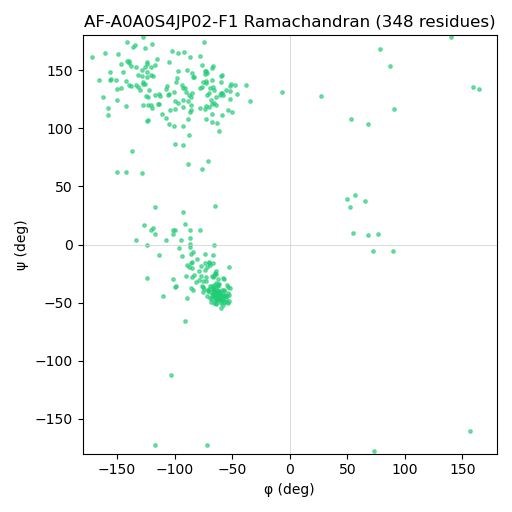03 -11.738 1.00 83.31 262 ALA A CA 1
ATOM 1976 C C . ALA A 1 262 ? 20.127 -10.084 -11.223 1.00 83.31 262 ALA A C 1
ATOM 1978 O O . ALA A 1 262 ? 19.940 -11.036 -11.974 1.00 83.31 262 ALA A O 1
ATOM 1979 N N . GLU A 1 263 ? 19.749 -10.110 -9.943 1.00 79.62 263 GLU A N 1
ATOM 1980 C CA . GLU A 1 263 ? 19.136 -11.270 -9.290 1.00 79.62 263 GLU A CA 1
ATOM 1981 C C . GLU A 1 263 ? 17.610 -11.335 -9.422 1.00 79.62 263 GLU A C 1
ATOM 1983 O O . GLU A 1 263 ? 17.026 -12.394 -9.204 1.00 79.62 263 GLU A O 1
ATOM 1988 N N . CYS A 1 264 ? 16.949 -10.219 -9.731 1.00 80.50 264 CYS A N 1
ATOM 1989 C CA . CYS A 1 264 ? 15.498 -10.153 -9.831 1.00 80.50 264 CYS A CA 1
ATOM 1990 C C . CYS A 1 264 ? 15.100 -9.229 -10.988 1.00 80.50 264 CYS A C 1
ATOM 1992 O O . CYS A 1 264 ? 15.413 -8.033 -10.951 1.00 80.50 264 CYS A O 1
ATOM 1994 N N . PRO A 1 265 ? 14.377 -9.754 -11.994 1.00 81.94 265 PRO A N 1
ATOM 1995 C CA . PRO A 1 265 ? 14.056 -8.994 -13.193 1.00 81.94 265 PRO A CA 1
ATOM 1996 C C . PRO A 1 265 ? 13.123 -7.814 -12.913 1.00 81.94 265 PRO A C 1
ATOM 1998 O O . PRO A 1 265 ? 13.175 -6.836 -13.649 1.00 81.94 265 PRO A O 1
ATOM 2001 N N . LEU A 1 266 ? 12.286 -7.878 -11.868 1.00 88.50 266 LEU A N 1
ATOM 2002 C CA . LEU A 1 266 ? 11.418 -6.767 -11.484 1.00 88.50 266 LEU A CA 1
ATOM 2003 C C . LEU A 1 266 ? 10.987 -6.854 -10.015 1.00 88.50 266 LEU A C 1
ATOM 2005 O O . LEU A 1 266 ? 10.279 -7.769 -9.602 1.00 88.50 266 LEU A O 1
ATOM 2009 N N . TRP A 1 267 ? 11.375 -5.855 -9.228 1.00 92.31 267 TRP A N 1
ATOM 2010 C CA . TRP A 1 267 ? 10.944 -5.690 -7.839 1.00 92.31 267 TRP A CA 1
ATOM 2011 C C . TRP A 1 267 ? 9.668 -4.858 -7.702 1.00 92.31 267 TRP A C 1
ATOM 2013 O O . TRP A 1 267 ? 8.935 -4.990 -6.721 1.00 92.31 267 TRP A O 1
ATOM 2023 N N . GLY A 1 268 ? 9.422 -3.967 -8.658 1.00 93.31 268 GLY A N 1
ATOM 2024 C CA . GLY A 1 268 ? 8.433 -2.906 -8.551 1.00 93.31 268 GLY A CA 1
ATOM 2025 C C . GLY A 1 268 ? 8.761 -1.754 -9.489 1.00 93.31 268 GLY A C 1
ATOM 2026 O O . GLY A 1 268 ? 9.547 -1.900 -10.420 1.00 93.31 268 GLY A O 1
ATOM 2027 N N . HIS A 1 269 ? 8.186 -0.596 -9.203 1.00 93.38 269 HIS A N 1
ATOM 2028 C CA . HIS A 1 269 ? 8.463 0.651 -9.896 1.00 93.38 269 HIS A CA 1
ATOM 2029 C C . HIS A 1 269 ? 8.807 1.742 -8.889 1.00 93.38 269 HIS A C 1
ATOM 2031 O O . HIS A 1 269 ? 8.310 1.756 -7.766 1.00 93.38 269 HIS A O 1
ATOM 2037 N N . VAL A 1 270 ? 9.629 2.692 -9.303 1.00 94.62 270 VAL A N 1
ATOM 2038 C CA . VAL A 1 270 ? 9.839 3.953 -8.599 1.00 94.62 270 VAL A CA 1
ATOM 2039 C C . VAL A 1 270 ? 9.175 5.063 -9.396 1.00 94.62 270 VAL A C 1
ATOM 2041 O O . VAL A 1 270 ? 9.315 5.114 -10.615 1.00 94.62 270 VAL A O 1
ATOM 2044 N N . ALA A 1 271 ? 8.433 5.938 -8.720 1.00 91.50 271 ALA A N 1
ATOM 2045 C CA . ALA A 1 271 ? 7.693 7.009 -9.372 1.00 91.50 271 ALA A CA 1
ATOM 2046 C C . ALA A 1 271 ? 7.886 8.361 -8.676 1.00 91.50 271 ALA A C 1
ATOM 2048 O O . ALA A 1 271 ? 7.811 8.467 -7.451 1.00 91.50 271 ALA A O 1
ATOM 2049 N N . LEU A 1 272 ? 8.078 9.413 -9.473 1.00 90.50 272 LEU A N 1
ATOM 2050 C CA . LEU A 1 272 ? 7.973 10.810 -9.055 1.00 90.50 272 LEU A CA 1
ATOM 2051 C C . LEU A 1 272 ? 6.545 11.302 -9.313 1.00 90.50 272 LEU A C 1
ATOM 2053 O O . LEU A 1 272 ? 6.231 11.865 -10.362 1.00 90.50 272 LEU A O 1
ATOM 2057 N N . THR A 1 273 ? 5.671 11.049 -8.348 1.00 85.38 273 THR A N 1
ATOM 2058 C CA . THR A 1 273 ? 4.249 11.407 -8.378 1.00 85.38 273 THR A CA 1
ATOM 2059 C C . THR A 1 273 ? 3.996 12.845 -7.929 1.00 85.38 273 THR A C 1
ATOM 2061 O O . THR A 1 273 ? 4.628 13.357 -7.008 1.00 85.38 273 THR A O 1
ATOM 2064 N N . GLY A 1 274 ? 3.026 13.515 -8.549 1.00 76.31 274 GLY A N 1
ATOM 2065 C CA . GLY A 1 274 ? 2.740 14.925 -8.283 1.00 76.31 274 GL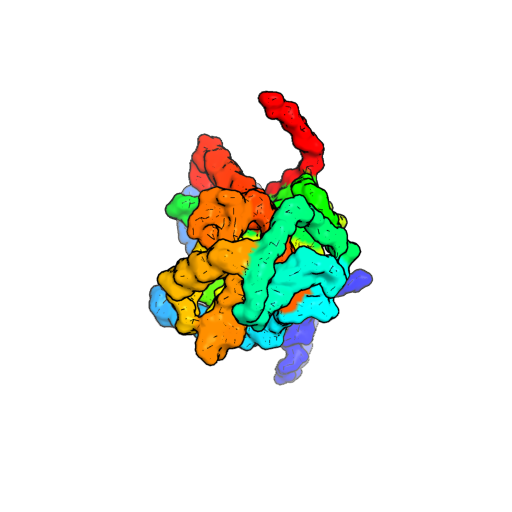Y A CA 1
ATOM 2066 C C . GLY A 1 274 ? 3.712 15.899 -8.968 1.00 76.31 274 GLY A C 1
ATOM 2067 O O . GLY A 1 274 ? 4.752 15.529 -9.514 1.00 76.31 274 GLY A O 1
ATOM 2068 N N . ASN A 1 275 ? 3.353 17.185 -8.960 1.00 66.31 275 ASN A N 1
ATOM 2069 C CA . ASN A 1 275 ? 4.020 18.192 -9.798 1.00 66.31 275 ASN A CA 1
ATOM 2070 C C . ASN A 1 275 ? 5.282 18.814 -9.179 1.00 66.31 275 ASN A C 1
ATOM 2072 O O . ASN A 1 275 ? 6.068 19.411 -9.909 1.00 66.31 275 ASN A O 1
ATOM 2076 N N . SER A 1 276 ? 5.503 18.662 -7.867 1.00 65.25 276 SER A N 1
ATOM 2077 C CA . SER A 1 276 ? 6.503 19.469 -7.139 1.00 65.25 276 SER A CA 1
ATOM 2078 C C . SER A 1 276 ? 7.431 18.677 -6.208 1.00 65.25 276 SER A C 1
ATOM 2080 O O . SER A 1 276 ? 8.229 19.280 -5.493 1.00 65.25 276 SER A O 1
ATOM 2082 N N . THR A 1 277 ? 7.348 17.342 -6.168 1.00 73.56 277 THR A N 1
ATOM 2083 C CA . THR A 1 277 ? 8.210 16.529 -5.287 1.00 73.56 277 THR A CA 1
ATOM 2084 C C . THR A 1 277 ? 9.469 16.051 -6.002 1.00 73.56 277 THR A C 1
ATOM 2086 O O . THR A 1 277 ? 9.416 15.566 -7.127 1.00 73.56 277 THR A O 1
ATOM 2089 N N . LYS A 1 278 ? 10.604 16.122 -5.301 1.00 83.00 278 LYS A N 1
ATOM 2090 C CA . LYS A 1 278 ? 11.845 15.423 -5.678 1.00 83.00 278 LYS A CA 1
ATOM 2091 C C . LYS A 1 278 ? 11.980 14.055 -5.004 1.00 83.00 278 LYS A C 1
ATOM 2093 O O . LYS A 1 278 ? 12.889 13.300 -5.319 1.00 83.00 278 LYS A O 1
ATOM 2098 N N . LYS A 1 279 ? 11.104 13.752 -4.040 1.00 91.12 279 LYS A N 1
ATOM 2099 C CA . LYS A 1 279 ? 11.106 12.483 -3.309 1.00 91.12 279 LYS A CA 1
ATOM 2100 C C . LYS A 1 279 ? 10.171 11.494 -4.004 1.00 91.12 279 LYS A C 1
ATOM 2102 O O . LYS A 1 279 ? 8.971 11.794 -4.057 1.00 91.12 279 LYS A O 1
ATOM 2107 N N . PRO A 1 280 ? 10.677 10.352 -4.493 1.00 94.12 280 PRO A N 1
ATOM 2108 C CA . PRO A 1 280 ? 9.840 9.352 -5.130 1.00 94.12 280 PRO A CA 1
ATOM 2109 C C . PRO A 1 280 ? 9.004 8.561 -4.114 1.00 94.12 280 PRO A C 1
ATOM 2111 O O . PRO A 1 280 ? 9.140 8.718 -2.891 1.00 94.12 280 PRO A O 1
ATOM 2114 N N . ILE A 1 281 ? 8.133 7.722 -4.662 1.00 96.62 281 ILE A N 1
ATOM 2115 C CA . ILE A 1 281 ? 7.483 6.592 -3.997 1.00 96.62 281 ILE A CA 1
ATOM 2116 C C . ILE A 1 281 ? 7.904 5.293 -4.691 1.00 96.62 281 ILE A C 1
ATOM 2118 O O . ILE A 1 281 ? 8.255 5.301 -5.873 1.00 96.62 281 ILE A O 1
ATOM 2122 N N . TYR A 1 282 ? 7.852 4.186 -3.959 1.00 97.25 282 TYR A N 1
ATOM 2123 C CA . TYR A 1 282 ? 8.207 2.854 -4.444 1.00 97.25 282 TYR A CA 1
ATOM 2124 C C . TYR A 1 282 ? 6.955 1.987 -4.448 1.00 97.25 282 TYR A C 1
ATOM 2126 O O . TYR A 1 282 ? 6.308 1.815 -3.419 1.00 97.25 282 TYR A O 1
ATOM 2134 N N . ILE A 1 283 ? 6.595 1.478 -5.616 1.00 98.00 283 ILE A N 1
ATOM 2135 C CA . ILE A 1 283 ? 5.327 0.811 -5.886 1.00 98.00 283 ILE A CA 1
ATOM 2136 C C . ILE A 1 283 ? 5.622 -0.649 -6.184 1.00 98.00 283 ILE A C 1
ATOM 2138 O O . ILE A 1 283 ? 6.466 -0.960 -7.022 1.00 98.00 283 ILE A O 1
ATOM 2142 N N . SER A 1 284 ? 4.918 -1.559 -5.525 1.00 97.50 284 SER A N 1
ATOM 2143 C CA . SER A 1 284 ? 5.018 -2.986 -5.829 1.00 97.50 284 SER A CA 1
ATOM 2144 C C . SER A 1 284 ? 3.667 -3.676 -5.660 1.00 97.50 284 SER A C 1
ATOM 2146 O O . SER A 1 284 ? 2.887 -3.265 -4.795 1.00 97.50 284 SER A O 1
ATOM 2148 N N . PRO A 1 285 ? 3.379 -4.725 -6.450 1.00 97.62 285 PRO A N 1
ATOM 2149 C CA . PRO A 1 285 ? 2.216 -5.569 -6.225 1.00 97.62 285 PRO A CA 1
ATOM 2150 C C . PRO A 1 285 ? 2.168 -6.064 -4.789 1.00 97.62 285 PRO A C 1
ATOM 2152 O O . PRO A 1 285 ? 3.188 -6.471 -4.239 1.00 97.62 285 PRO A O 1
ATOM 2155 N N . GLY A 1 286 ? 0.994 -6.035 -4.179 1.00 98.31 286 GLY A N 1
ATOM 2156 C CA . GLY A 1 286 ? 0.731 -6.764 -2.951 1.00 98.31 286 GLY A CA 1
ATOM 2157 C C . GLY A 1 286 ? 0.180 -8.147 -3.282 1.00 98.31 286 GLY A C 1
ATOM 2158 O O . GLY A 1 286 ? 0.855 -9.141 -3.040 1.00 98.31 286 GLY A O 1
ATOM 2159 N N . HIS A 1 287 ? -1.015 -8.223 -3.861 1.00 98.31 287 HIS A N 1
ATOM 2160 C CA . HIS A 1 287 ? -1.686 -9.480 -4.205 1.00 98.31 287 HIS A CA 1
ATOM 2161 C C . HIS A 1 287 ? -2.696 -9.263 -5.339 1.00 98.31 287 HIS A C 1
ATOM 2163 O O . HIS A 1 287 ? -3.276 -8.184 -5.415 1.00 98.31 287 HIS A O 1
ATOM 2169 N N . MET A 1 288 ? -2.910 -10.279 -6.186 1.00 96.50 288 MET A N 1
ATOM 2170 C CA . MET A 1 288 ? -3.891 -10.307 -7.288 1.00 96.50 288 MET A CA 1
ATOM 2171 C C . MET A 1 288 ? -3.819 -9.075 -8.199 1.00 96.50 288 MET A C 1
ATOM 2173 O O . MET A 1 288 ? -4.847 -8.527 -8.581 1.00 96.50 288 MET A O 1
ATOM 2177 N N . ILE A 1 289 ? -2.609 -8.596 -8.485 1.00 93.88 289 ILE A N 1
ATOM 2178 C CA . ILE A 1 289 ? -2.386 -7.469 -9.389 1.00 93.88 289 ILE A CA 1
ATOM 2179 C C . ILE A 1 289 ? -0.982 -7.540 -9.989 1.00 93.88 289 ILE A C 1
ATOM 2181 O O . ILE A 1 289 ? -0.026 -7.904 -9.303 1.00 93.88 289 ILE A O 1
ATOM 2185 N N . SER A 1 290 ? -0.829 -7.180 -11.259 1.00 91.94 290 SER A N 1
ATOM 2186 C CA . SER A 1 290 ? 0.473 -7.145 -11.920 1.00 91.94 290 SER A CA 1
ATOM 2187 C C . SER A 1 290 ? 1.295 -5.908 -11.561 1.00 91.94 290 SER A C 1
ATOM 2189 O O . SER A 1 290 ? 0.785 -4.893 -11.080 1.00 91.94 290 SER A O 1
ATOM 2191 N N . PHE A 1 291 ? 2.606 -5.972 -11.814 1.00 88.25 291 PHE A N 1
ATOM 2192 C CA . PHE A 1 291 ? 3.528 -4.852 -11.591 1.00 88.25 291 PHE A CA 1
ATOM 2193 C C . PHE A 1 291 ? 3.129 -3.594 -12.360 1.00 88.25 291 PHE A C 1
ATOM 2195 O O . PHE A 1 291 ? 3.183 -2.495 -11.804 1.00 88.25 291 PHE A O 1
ATOM 2202 N N . GLY A 1 292 ? 2.733 -3.763 -13.621 1.00 84.88 292 GLY A N 1
ATOM 2203 C CA . GLY A 1 292 ? 2.312 -2.667 -14.481 1.00 84.88 292 GLY A CA 1
ATOM 2204 C C . GLY A 1 292 ? 1.005 -2.039 -14.005 1.00 84.88 292 GLY A C 1
ATOM 2205 O O . GLY A 1 292 ? 0.916 -0.822 -13.848 1.00 84.88 292 GLY A O 1
ATOM 2206 N N . SER A 1 293 ? 0.015 -2.873 -13.697 1.00 88.94 293 SER A N 1
ATOM 2207 C CA . SER A 1 293 ? -1.298 -2.433 -13.221 1.00 88.94 293 SER A CA 1
ATOM 2208 C C . SER A 1 293 ? -1.209 -1.727 -11.872 1.00 88.94 293 SER A C 1
ATOM 2210 O O . SER A 1 293 ? -1.797 -0.659 -11.701 1.00 88.94 293 SER A O 1
ATOM 2212 N N . ALA A 1 294 ? -0.403 -2.253 -10.943 1.00 93.50 294 ALA A N 1
ATOM 2213 C CA . ALA A 1 294 ? -0.123 -1.607 -9.665 1.00 93.50 294 ALA A CA 1
ATOM 2214 C C . ALA A 1 294 ? 0.462 -0.199 -9.862 1.00 93.50 294 ALA A C 1
ATOM 2216 O O . ALA A 1 294 ? -0.039 0.773 -9.300 1.00 93.50 294 ALA A O 1
ATOM 2217 N N . ALA A 1 295 ? 1.480 -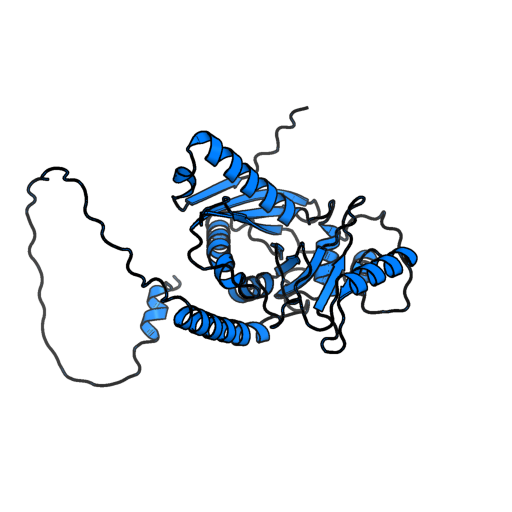0.077 -10.716 1.00 90.62 295 ALA A N 1
ATOM 2218 C CA . ALA A 1 295 ? 2.118 1.192 -11.046 1.00 90.62 295 ALA A CA 1
ATOM 2219 C C . ALA A 1 295 ? 1.143 2.201 -11.682 1.00 90.62 295 ALA A C 1
ATOM 2221 O O . ALA A 1 295 ? 1.082 3.360 -11.260 1.00 90.62 295 ALA A O 1
ATOM 2222 N N . ALA A 1 296 ? 0.343 1.753 -12.653 1.00 87.75 296 ALA A N 1
ATOM 2223 C CA . ALA A 1 296 ? -0.646 2.570 -13.351 1.00 87.75 296 ALA A CA 1
ATOM 2224 C C . ALA A 1 296 ? -1.752 3.073 -12.422 1.00 87.75 296 ALA A C 1
ATOM 2226 O O . ALA A 1 296 ? -2.058 4.266 -12.406 1.00 87.75 296 ALA A O 1
ATOM 2227 N N . LEU A 1 297 ? -2.317 2.186 -11.606 1.00 90.94 297 LEU A N 1
ATOM 2228 C CA . LEU A 1 297 ? -3.378 2.533 -10.667 1.00 90.94 297 LEU A CA 1
ATOM 2229 C C . LEU A 1 297 ? -2.878 3.497 -9.598 1.00 90.94 297 LEU A C 1
ATOM 2231 O O . LEU A 1 297 ? -3.527 4.514 -9.359 1.00 90.94 297 LEU A O 1
ATOM 2235 N N . THR A 1 298 ? -1.699 3.247 -9.018 1.00 94.06 298 THR A N 1
ATOM 2236 C CA . THR A 1 298 ? -1.075 4.184 -8.076 1.00 94.06 298 THR A CA 1
ATOM 2237 C C . THR A 1 298 ? -0.860 5.553 -8.710 1.00 94.06 298 THR A C 1
ATOM 2239 O O . THR A 1 298 ? -1.159 6.565 -8.077 1.00 94.06 298 THR A O 1
ATOM 2242 N N . TRP A 1 299 ? -0.389 5.608 -9.957 1.00 89.38 299 TRP A N 1
ATOM 2243 C CA . TRP A 1 299 ? -0.204 6.865 -10.679 1.00 89.38 299 TRP A CA 1
ATOM 2244 C C . TRP A 1 299 ? -1.519 7.636 -10.849 1.00 89.38 299 TRP A C 1
ATOM 2246 O O . TRP A 1 299 ? -1.587 8.815 -10.502 1.00 89.38 299 TRP A O 1
ATOM 2256 N N . ILE A 1 300 ? -2.580 6.966 -11.312 1.00 87.38 300 ILE A N 1
ATOM 2257 C CA . ILE A 1 300 ? -3.906 7.564 -11.548 1.00 87.38 300 ILE A CA 1
ATOM 2258 C C . ILE A 1 300 ? -4.467 8.221 -10.280 1.00 87.38 300 ILE A C 1
ATOM 2260 O O . ILE A 1 300 ? -5.046 9.307 -10.343 1.00 87.38 300 ILE A O 1
ATOM 2264 N N . VAL A 1 301 ? -4.277 7.593 -9.117 1.00 91.44 301 VAL A N 1
ATOM 2265 C CA . VAL A 1 301 ? -4.803 8.102 -7.841 1.00 91.44 301 VAL A CA 1
ATOM 2266 C C . VAL A 1 301 ? -3.865 9.101 -7.143 1.00 91.44 301 VAL A C 1
ATOM 2268 O O . VAL A 1 301 ? -4.182 9.600 -6.060 1.00 91.44 301 VAL A O 1
ATOM 2271 N N . SER A 1 302 ? -2.709 9.416 -7.735 1.00 90.69 302 SER A N 1
ATOM 2272 C CA . SER A 1 302 ? -1.678 10.279 -7.144 1.00 90.69 302 SER A CA 1
ATOM 2273 C C . SER A 1 302 ? -1.738 11.711 -7.678 1.00 90.69 302 SER A C 1
ATOM 2275 O O . SER A 1 302 ? -1.014 12.091 -8.595 1.00 90.69 302 SER A O 1
ATOM 2277 N N . LYS A 1 303 ? -2.573 12.552 -7.054 1.00 86.62 303 LYS A N 1
ATOM 2278 C CA . LYS A 1 303 ? -2.574 14.011 -7.301 1.00 86.62 303 LYS A CA 1
ATOM 2279 C C . LYS A 1 303 ? -1.355 14.709 -6.680 1.00 86.62 303 LYS A C 1
ATOM 2281 O O . LYS A 1 303 ? -0.875 15.717 -7.192 1.00 86.62 303 LYS A O 1
ATOM 2286 N N . MET A 1 304 ? -0.873 14.163 -5.566 1.00 89.12 304 MET A N 1
ATOM 2287 C CA . MET A 1 304 ? 0.286 14.626 -4.799 1.00 89.12 304 MET A CA 1
ATOM 2288 C C . MET A 1 304 ? 1.369 13.535 -4.799 1.00 89.12 304 MET A C 1
ATOM 2290 O O . MET A 1 304 ? 1.221 12.514 -5.468 1.00 89.12 304 MET A O 1
ATOM 2294 N N . ARG A 1 305 ? 2.446 13.723 -4.020 1.00 93.44 305 ARG A N 1
ATOM 2295 C CA . ARG A 1 305 ? 3.476 12.687 -3.817 1.00 93.44 305 ARG A CA 1
ATOM 2296 C C . ARG A 1 305 ? 2.863 11.360 -3.351 1.00 93.44 305 ARG A C 1
ATOM 2298 O O . ARG A 1 305 ? 3.179 10.307 -3.885 1.00 93.44 305 ARG A O 1
ATOM 2305 N N . ILE A 1 306 ? 2.025 11.401 -2.321 1.00 95.44 306 ILE A N 1
ATOM 2306 C CA . ILE A 1 306 ? 1.402 10.195 -1.770 1.00 95.44 306 ILE A CA 1
ATOM 2307 C C . ILE A 1 306 ? 0.040 9.996 -2.453 1.00 95.44 306 ILE A C 1
ATOM 2309 O O . ILE A 1 306 ? -0.697 10.984 -2.568 1.00 95.44 306 ILE A O 1
ATOM 2313 N N . PRO A 1 307 ? -0.299 8.766 -2.891 1.00 95.69 307 PRO A N 1
ATOM 2314 C CA . PRO A 1 307 ? -1.617 8.420 -3.420 1.00 95.69 307 PRO A CA 1
ATOM 2315 C C . PRO A 1 307 ? -2.739 8.926 -2.527 1.00 95.69 307 PRO A C 1
ATOM 2317 O O . PRO A 1 307 ? -2.661 8.781 -1.308 1.00 95.69 307 PRO A O 1
ATOM 2320 N N . GLU A 1 308 ? -3.789 9.488 -3.125 1.00 95.75 308 GLU A N 1
ATOM 2321 C CA . GLU A 1 308 ? -4.873 10.126 -2.373 1.00 95.75 308 GLU A CA 1
ATOM 2322 C C . GLU A 1 308 ? -5.493 9.215 -1.293 1.00 95.75 308 GLU A C 1
ATOM 2324 O O . GLU A 1 308 ? -5.667 9.709 -0.178 1.00 95.75 308 GLU A O 1
ATOM 2329 N N . PRO A 1 309 ? -5.735 7.905 -1.533 1.00 97.62 309 PRO A N 1
ATOM 2330 C CA . PRO A 1 309 ? -6.278 7.027 -0.499 1.00 97.62 309 PRO A CA 1
ATOM 2331 C C . PRO A 1 309 ? -5.365 6.885 0.730 1.00 97.62 309 PRO A C 1
ATOM 2333 O O . PRO A 1 309 ? -5.828 7.039 1.857 1.00 97.62 309 PRO A O 1
ATOM 2336 N N . ILE A 1 310 ? -4.060 6.653 0.528 1.00 98.19 310 ILE A N 1
ATOM 2337 C CA . ILE A 1 310 ? -3.082 6.539 1.629 1.00 98.19 310 ILE A CA 1
ATOM 2338 C C . ILE A 1 310 ? -2.910 7.888 2.328 1.00 98.19 310 ILE A C 1
ATOM 2340 O O . ILE A 1 310 ? -2.902 7.973 3.552 1.00 98.19 310 ILE A O 1
ATOM 2344 N N . ARG A 1 311 ? -2.802 8.968 1.546 1.00 96.81 311 ARG A N 1
ATOM 2345 C CA . ARG A 1 311 ? -2.629 10.328 2.065 1.00 96.81 311 ARG A CA 1
ATOM 2346 C C . ARG A 1 311 ? -3.760 10.710 3.017 1.00 96.81 311 ARG A C 1
ATOM 2348 O O . ARG A 1 311 ? -3.521 11.397 4.003 1.00 96.81 311 ARG A O 1
ATOM 2355 N N . GLN A 1 312 ? -4.986 10.308 2.701 1.00 97.12 312 GLN A N 1
ATOM 2356 C CA . GLN A 1 312 ? -6.159 10.617 3.511 1.00 97.12 312 GLN A CA 1
ATOM 2357 C C . GLN A 1 312 ? -6.206 9.752 4.768 1.00 97.12 312 GLN A C 1
ATOM 2359 O O . GLN A 1 312 ? -6.438 10.299 5.842 1.00 97.12 312 GLN A O 1
ATOM 2364 N N . ALA A 1 313 ? -5.871 8.461 4.675 1.00 96.69 313 ALA A N 1
ATOM 2365 C CA . ALA A 1 313 ? -5.716 7.610 5.854 1.00 96.69 313 ALA A CA 1
ATOM 2366 C C . ALA A 1 313 ? -4.694 8.184 6.864 1.00 96.69 313 ALA A C 1
ATOM 2368 O O . ALA A 1 313 ? -5.036 8.304 8.042 1.00 96.69 313 ALA A O 1
ATOM 2369 N N . ASP A 1 314 ? -3.518 8.625 6.389 1.00 96.06 314 ASP A N 1
ATOM 2370 C CA . ASP A 1 314 ? -2.439 9.244 7.193 1.00 96.06 314 ASP A CA 1
ATOM 2371 C C . ASP A 1 314 ? -2.841 10.603 7.792 1.00 96.06 314 ASP A C 1
ATOM 2373 O O . ASP A 1 314 ? -2.598 10.876 8.968 1.00 96.06 314 ASP A O 1
ATOM 2377 N N . LEU A 1 315 ? -3.498 11.476 7.021 1.00 94.69 315 LEU A N 1
ATOM 2378 C CA . LEU A 1 315 ? -3.952 12.765 7.554 1.00 94.69 315 LEU A CA 1
ATOM 2379 C C . LEU A 1 315 ? -4.973 12.599 8.676 1.00 94.69 315 LEU A C 1
ATOM 2381 O O . LEU A 1 315 ? -4.917 13.326 9.669 1.00 94.69 315 LEU A O 1
ATOM 2385 N N . LEU A 1 316 ? -5.910 11.673 8.499 1.00 90.81 316 LEU A N 1
ATOM 2386 C CA . LEU A 1 316 ? -6.980 11.434 9.451 1.00 90.81 316 LEU A CA 1
ATOM 2387 C C . LEU A 1 316 ? -6.419 10.840 10.750 1.00 90.81 316 LEU A C 1
ATOM 2389 O O . LEU A 1 316 ? -6.685 11.388 11.821 1.00 90.81 316 LEU A O 1
ATOM 2393 N N . SER A 1 317 ? -5.589 9.794 10.669 1.00 92.38 317 SER A N 1
ATOM 2394 C CA . SER A 1 317 ? -4.981 9.156 11.848 1.00 92.38 317 SER A CA 1
ATOM 2395 C C . SER A 1 317 ? -4.117 10.142 12.646 1.00 92.38 317 SER A C 1
ATOM 2397 O O . SER A 1 317 ? -4.254 10.255 13.867 1.00 92.38 317 SER A O 1
ATOM 2399 N N . ARG A 1 318 ? -3.292 10.956 11.973 1.00 91.94 318 ARG A N 1
ATOM 2400 C CA . ARG A 1 318 ? -2.485 12.005 12.624 1.00 91.94 318 ARG A CA 1
ATOM 2401 C C . ARG A 1 318 ? -3.327 13.119 13.234 1.00 91.94 318 ARG A C 1
ATOM 2403 O O . ARG A 1 318 ? -2.996 13.611 14.315 1.00 91.94 318 ARG A O 1
ATOM 2410 N N . ALA A 1 319 ? -4.385 13.558 12.549 1.00 89.56 319 ALA A N 1
ATOM 2411 C CA . ALA A 1 319 ? -5.291 14.575 13.077 1.00 89.56 319 ALA A CA 1
ATOM 2412 C C . ALA A 1 319 ? -5.976 14.082 14.356 1.00 89.56 319 ALA A C 1
ATOM 2414 O O . ALA A 1 319 ? -6.035 14.828 15.337 1.00 89.56 319 ALA A O 1
ATOM 2415 N N . TYR A 1 320 ? -6.403 12.817 14.367 1.00 86.31 320 TYR A N 1
ATOM 2416 C CA . TYR A 1 320 ? -6.968 12.168 15.541 1.00 86.31 320 TYR A CA 1
ATOM 2417 C C . TYR A 1 320 ? -5.972 12.150 16.706 1.00 86.31 320 TYR A C 1
ATOM 2419 O O . TYR A 1 320 ? -6.266 12.727 17.756 1.00 86.31 320 TYR A O 1
ATOM 2427 N N . ILE A 1 321 ? -4.761 11.613 16.500 1.00 87.69 321 ILE A N 1
ATOM 2428 C CA . ILE A 1 321 ? -3.699 11.569 17.522 1.00 87.69 321 ILE A CA 1
ATOM 2429 C C . ILE A 1 321 ? -3.444 12.965 18.104 1.00 87.69 321 ILE A C 1
ATOM 2431 O O . ILE A 1 321 ? -3.460 13.157 19.319 1.00 87.69 321 ILE A O 1
ATOM 2435 N N . LYS A 1 322 ? -3.288 13.976 17.241 1.00 85.50 322 LYS A N 1
ATOM 2436 C CA . LYS A 1 322 ? -3.052 15.361 17.665 1.00 85.50 322 LYS A CA 1
ATOM 2437 C C . LYS A 1 322 ? -4.220 15.946 18.461 1.00 85.50 322 LYS A C 1
ATOM 2439 O O . LYS A 1 322 ? -3.990 16.771 19.342 1.00 85.50 322 LYS A O 1
ATOM 2444 N N . SER A 1 323 ? -5.458 15.589 18.127 1.00 81.19 323 SER A N 1
ATOM 2445 C CA . SER A 1 323 ? -6.647 16.071 18.834 1.00 81.19 323 SER A CA 1
ATOM 2446 C C . SER A 1 323 ? -6.782 15.435 20.219 1.00 81.19 323 SER A C 1
ATOM 2448 O O . SER A 1 323 ? -6.990 16.153 21.192 1.00 81.19 323 SER A O 1
ATOM 2450 N N . LYS A 1 324 ? -6.569 14.121 20.341 1.00 71.62 324 LYS A N 1
ATOM 2451 C CA . LYS A 1 324 ? -6.731 13.389 21.602 1.00 71.62 324 LYS A CA 1
ATOM 2452 C C . LYS A 1 324 ? -5.614 13.642 22.599 1.00 71.62 324 LYS A C 1
ATOM 2454 O O . LYS A 1 3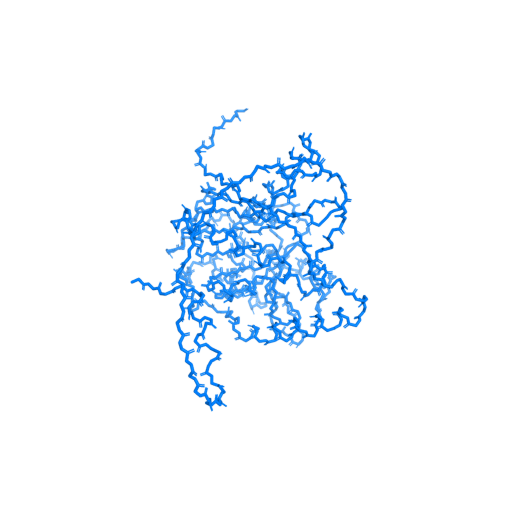24 ? -5.905 13.879 23.766 1.00 71.62 324 LYS A O 1
ATOM 2459 N N . LEU A 1 325 ? -4.371 13.753 22.126 1.00 64.88 325 LEU A N 1
ATOM 2460 C CA . LEU A 1 325 ? -3.253 14.197 22.964 1.00 64.88 325 LEU A CA 1
ATOM 2461 C C . LEU A 1 325 ? -3.489 15.585 23.581 1.00 64.88 325 LEU A C 1
ATOM 2463 O O . LEU A 1 325 ? -2.963 15.873 24.651 1.00 64.88 325 LEU A O 1
ATOM 2467 N N . LYS A 1 326 ? -4.268 16.454 22.920 1.00 59.47 326 LYS A N 1
ATOM 2468 C CA . LYS A 1 326 ? -4.593 17.793 23.434 1.00 59.47 326 LYS A CA 1
ATOM 2469 C C . LYS A 1 326 ? -5.724 17.811 24.458 1.00 59.47 326 LYS A C 1
ATOM 2471 O O . LYS A 1 326 ? -5.734 18.717 25.283 1.00 59.47 326 LYS A O 1
ATOM 2476 N N . ILE A 1 327 ? -6.695 16.906 24.344 1.00 58.56 327 ILE A N 1
ATOM 2477 C CA . ILE A 1 327 ? -7.912 16.932 25.169 1.00 58.56 327 ILE A CA 1
ATOM 2478 C C . ILE A 1 327 ? -7.699 16.141 26.460 1.00 58.56 327 ILE A C 1
ATOM 2480 O O . ILE A 1 327 ? -8.022 16.642 27.531 1.00 58.56 327 ILE A O 1
ATOM 2484 N N . ASP A 1 328 ? -7.118 14.945 26.366 1.00 56.22 328 ASP A N 1
ATOM 2485 C CA . ASP A 1 328 ? -7.206 13.958 27.446 1.00 56.22 328 ASP A CA 1
ATOM 2486 C C . ASP A 1 328 ? -5.829 13.473 27.965 1.00 56.22 328 ASP A C 1
ATOM 2488 O O . ASP A 1 328 ? -5.759 12.641 28.867 1.00 56.22 328 ASP A O 1
ATOM 2492 N N . GLY A 1 329 ? -4.717 13.968 27.404 1.00 56.81 329 GLY A N 1
ATOM 2493 C CA . GLY A 1 329 ? -3.381 13.409 27.657 1.00 56.81 329 GLY A CA 1
ATOM 2494 C C . GLY A 1 329 ? -3.161 12.051 26.965 1.00 56.81 329 GLY A C 1
ATOM 2495 O O . GLY A 1 329 ? -4.010 11.577 26.211 1.00 56.81 329 GLY A O 1
ATOM 2496 N N . ALA A 1 330 ? -1.994 11.425 27.162 1.00 52.06 330 ALA A N 1
ATOM 2497 C CA . ALA A 1 330 ? -1.628 10.176 26.471 1.00 52.06 330 ALA A CA 1
ATOM 2498 C C . ALA A 1 330 ? -2.540 8.977 26.823 1.00 52.06 330 ALA A C 1
ATOM 2500 O O . ALA A 1 330 ? -2.684 8.059 26.015 1.00 52.06 330 ALA A O 1
ATOM 2501 N N . ASP A 1 331 ? -3.210 9.015 27.978 1.00 52.47 331 ASP A N 1
ATOM 2502 C CA . ASP A 1 331 ? -3.990 7.898 28.522 1.00 52.47 331 ASP A CA 1
ATOM 2503 C C . ASP A 1 331 ? -5.323 7.636 27.787 1.00 52.47 331 ASP A C 1
ATOM 2505 O O . ASP A 1 331 ? -5.891 6.553 27.906 1.00 52.47 331 ASP A O 1
ATOM 2509 N N . ALA A 1 332 ? -5.829 8.566 26.966 1.00 53.28 332 ALA A N 1
ATOM 2510 C CA . ALA A 1 332 ? -7.126 8.395 26.290 1.00 53.28 332 ALA A CA 1
ATOM 2511 C C . ALA A 1 332 ? -7.100 7.607 24.979 1.00 53.28 332 ALA A C 1
ATOM 2513 O O . ALA A 1 332 ? -8.150 7.176 24.502 1.00 53.28 332 ALA A O 1
ATOM 2514 N N . ILE A 1 333 ? -5.922 7.399 24.387 1.00 55.53 333 ILE A N 1
ATOM 2515 C CA . ILE A 1 333 ? -5.766 6.527 23.211 1.00 55.53 333 ILE A CA 1
ATOM 2516 C C . ILE A 1 333 ? -5.623 5.052 23.661 1.00 55.53 333 ILE A C 1
ATOM 2518 O O . ILE A 1 333 ? -5.649 4.139 22.839 1.00 55.53 333 ILE A O 1
ATOM 2522 N N . ALA A 1 334 ? -5.533 4.793 24.974 1.00 48.81 334 ALA A N 1
ATOM 2523 C CA . ALA A 1 334 ? -5.254 3.472 25.534 1.00 48.81 334 ALA A CA 1
ATOM 2524 C C . ALA A 1 334 ? -6.412 2.462 25.423 1.00 48.81 334 ALA A C 1
ATOM 2526 O O . ALA A 1 334 ? -6.169 1.258 25.506 1.00 48.81 334 ALA A O 1
ATOM 2527 N N . ALA A 1 335 ? -7.657 2.911 25.224 1.00 50.97 335 ALA A N 1
ATOM 2528 C CA . ALA A 1 335 ? -8.785 2.005 25.030 1.00 50.97 335 ALA A CA 1
ATOM 2529 C C . ALA A 1 335 ? -8.910 1.622 23.543 1.00 50.97 335 ALA A C 1
ATOM 2531 O O . ALA A 1 335 ? -9.229 2.491 22.722 1.00 50.97 335 ALA A O 1
ATOM 2532 N N . PRO A 1 336 ? -8.692 0.344 23.170 1.00 54.31 336 PRO A N 1
ATOM 2533 C CA . PRO A 1 336 ? -8.936 -0.087 21.809 1.00 54.31 336 PRO A CA 1
ATOM 2534 C C . PRO A 1 336 ? -10.408 0.122 21.470 1.00 54.31 336 PRO A C 1
ATOM 2536 O O . PRO A 1 336 ? -11.310 -0.282 22.203 1.00 54.31 336 PRO A O 1
ATOM 2539 N N . GLY A 1 337 ? -10.645 0.794 20.355 1.00 54.84 337 GLY A N 1
ATOM 2540 C CA . GLY A 1 337 ? -11.969 1.222 19.938 1.00 54.84 337 GLY A CA 1
ATOM 2541 C C . GLY A 1 337 ? -11.972 1.512 18.451 1.00 54.84 337 GLY A C 1
ATOM 2542 O O . GLY A 1 337 ? -10.907 1.596 17.831 1.00 54.84 337 GLY A O 1
ATOM 2543 N N . ILE A 1 338 ? -13.168 1.604 17.878 1.00 58.19 338 ILE A N 1
ATOM 2544 C CA . ILE A 1 338 ? -13.327 1.923 16.467 1.00 58.19 338 ILE A CA 1
ATOM 2545 C C . ILE A 1 338 ? -14.228 3.140 16.316 1.00 58.19 338 ILE A C 1
ATOM 2547 O O . ILE A 1 338 ? -15.336 3.162 16.850 1.00 58.19 338 ILE A O 1
ATOM 2551 N N . GLU A 1 339 ? -13.746 4.138 15.579 1.00 64.44 339 GLU A N 1
ATOM 2552 C CA . GLU A 1 339 ? -14.518 5.322 15.221 1.00 64.44 339 GLU A CA 1
ATOM 2553 C C . GLU A 1 339 ? -14.921 5.255 13.746 1.00 64.44 339 GLU A C 1
ATOM 2555 O O . GLU A 1 339 ? -14.092 5.012 12.863 1.00 64.44 339 GLU A O 1
ATOM 2560 N N . VAL A 1 340 ? -16.216 5.453 13.486 1.00 62.53 340 VAL A N 1
ATOM 2561 C CA . VAL A 1 340 ? -16.803 5.424 12.145 1.00 62.53 340 VAL A CA 1
ATOM 2562 C C . VAL A 1 340 ? -17.236 6.827 11.767 1.00 62.53 340 VAL A C 1
ATOM 2564 O O . VAL A 1 340 ? -18.191 7.353 12.333 1.00 62.53 340 VAL A O 1
ATOM 2567 N N . THR A 1 341 ? -16.571 7.424 10.778 1.00 68.44 341 THR A N 1
ATOM 2568 C CA . THR A 1 341 ? -17.065 8.658 10.158 1.00 68.44 341 THR A CA 1
ATOM 2569 C C . THR A 1 341 ? -17.588 8.335 8.769 1.00 68.44 341 THR A C 1
ATOM 2571 O O . THR A 1 341 ? -16.832 8.035 7.842 1.00 68.44 341 THR A O 1
ATOM 2574 N N . VAL A 1 342 ? -18.909 8.398 8.627 1.00 53.22 342 VAL A N 1
ATOM 2575 C CA . VAL A 1 342 ? -19.575 8.307 7.327 1.00 53.22 342 VAL A CA 1
ATOM 2576 C C . VAL A 1 342 ? -19.634 9.710 6.746 1.00 53.22 342 VAL A C 1
ATOM 2578 O O . VAL A 1 342 ? -20.063 10.643 7.427 1.00 53.22 342 VAL A O 1
ATOM 2581 N N . GLY A 1 343 ? -19.191 9.879 5.500 1.00 44.34 343 GLY A N 1
ATOM 2582 C CA . GLY A 1 343 ? -19.244 11.172 4.833 1.00 44.34 343 GLY A CA 1
ATOM 2583 C C . GLY A 1 343 ? -20.685 11.664 4.692 1.00 44.34 343 GLY A C 1
ATOM 2584 O O . GLY A 1 343 ? -21.375 11.306 3.744 1.00 44.34 343 GLY A O 1
ATOM 2585 N N . SER A 1 344 ? -21.134 12.537 5.595 1.00 33.28 344 SER A N 1
ATOM 2586 C CA . SER A 1 344 ? -22.124 13.550 5.231 1.00 33.28 344 SER A CA 1
ATOM 2587 C C . SER A 1 344 ? -21.400 14.543 4.324 1.00 33.28 344 SER A C 1
ATOM 2589 O O . SER A 1 344 ? -20.294 14.974 4.663 1.00 33.28 344 SER A O 1
ATOM 2591 N N . ALA A 1 345 ? -21.998 14.865 3.175 1.00 33.00 345 ALA A N 1
ATOM 2592 C CA . ALA A 1 345 ? -21.486 15.819 2.198 1.00 33.00 345 ALA A CA 1
ATOM 2593 C C . ALA A 1 345 ? -20.753 16.989 2.872 1.00 33.00 345 ALA A C 1
ATOM 2595 O O . ALA A 1 345 ? -21.307 17.668 3.737 1.00 33.00 345 ALA A O 1
ATOM 2596 N N . ALA A 1 346 ? -19.493 17.195 2.486 1.00 30.77 346 ALA A N 1
ATOM 2597 C CA . ALA A 1 346 ? -18.668 18.274 2.997 1.00 30.77 346 ALA A CA 1
ATOM 2598 C C . ALA A 1 346 ? -19.427 19.607 2.909 1.00 30.77 346 ALA A C 1
ATOM 2600 O O . ALA A 1 346 ? -19.702 20.115 1.820 1.00 30.77 346 ALA A O 1
ATOM 2601 N N . VAL A 1 347 ? -19.734 20.187 4.071 1.00 27.86 347 VAL A N 1
ATOM 2602 C CA . VAL A 1 347 ? -20.037 21.610 4.183 1.00 27.86 347 VAL A CA 1
ATOM 2603 C C . VAL A 1 347 ? -18.763 22.340 3.783 1.00 27.86 347 VAL A C 1
ATOM 2605 O O . VAL A 1 347 ? -17.789 22.391 4.533 1.00 27.86 347 VAL A O 1
ATOM 2608 N N . ALA A 1 348 ? -18.773 22.885 2.570 1.00 27.05 348 ALA A N 1
ATOM 2609 C CA . ALA A 1 348 ? -17.835 23.904 2.151 1.00 27.05 348 ALA A CA 1
ATOM 2610 C C . ALA A 1 348 ? -17.879 25.048 3.174 1.00 27.05 348 ALA A C 1
ATOM 2612 O O . ALA A 1 348 ? -18.904 25.714 3.329 1.00 27.05 348 ALA A O 1
ATOM 2613 N N . ARG A 1 349 ? -16.772 25.289 3.876 1.00 26.27 349 ARG A N 1
ATOM 2614 C CA . ARG A 1 349 ? -16.520 26.600 4.473 1.00 26.27 349 ARG A CA 1
ATOM 2615 C C . ARG A 1 349 ? -15.564 27.339 3.544 1.00 26.27 349 ARG A C 1
ATOM 2617 O O . ARG A 1 349 ? -14.483 26.837 3.248 1.00 26.27 349 ARG A O 1
ATOM 2624 N N . LYS A 1 350 ? -16.115 28.438 3.021 1.00 28.56 350 LYS A N 1
ATOM 2625 C CA . LYS A 1 350 ? -15.537 29.431 2.112 1.00 28.56 350 LYS A CA 1
ATOM 2626 C C . LYS A 1 350 ? -14.188 29.954 2.574 1.00 28.56 350 LYS A C 1
ATOM 2628 O O . LYS A 1 350 ? -14.010 30.071 3.807 1.00 28.56 350 LYS A O 1
#

Foldseek 3Di:
DDDDPVVVVVVVPPPDDDDDDDDDDDDDDDDDDDDDDDDDDDDDDDDPDDDDPPPVVVVVVVVVLVVVLLVLQVLFDAAQPQQPWADPCVDPLLVVLLVQLDPPDFDDDPPDADDDIGPQFKEKEWDKDDQPPFQKIKIKMWMATPPVRHTFWMKIWIDGQPDDDDQLRVLVRPLVSVVVVLVVCCVPPVVNRHQEYEYAWFACLGQSNHINLQVNCSVVVHWYKYKYQDRDDDPADDPVVVLVQCVVCVVSPAQKHFDQGPVGGGSAIWGDFADDDPRIITMDTRHSHHRSNRSSVQNSQGNDRGRPNNVVRVVVRVVVSVVCCVPPNPCVSVDTDMDIDGDDDDPDDD

InterPro domains:
  IPR007581 Endonuclease V [PF04493] (119-314)
  IPR007581 Endonuclease V [PTHR28511] (54-325)
  IPR007581 Endonuclease V [cd06559] (112-319)

Nearest PDB structures (foldseek):
  6ozq-assembly1_B  TM=9.118E-01  e=1.539E-26  Mus musculus
  6ozk-assembly1_A  TM=9.136E-01  e=2.342E-26  Mus musculus
  6ozo-assembly1_A  TM=9.158E-01  e=4.807E-26  Mus musculus
  6ozp-assembly1_A  TM=9.185E-01  e=9.868E-26  Mus musculus
  6ozq-assembly1_A  TM=9.131E-01  e=6.887E-26  Mus musculus

pLDDT: mean 75.64, std 24.16, range [25.64, 98.81]

Organism: Bodo saltans (NCBI:txid75058)

Secondary structure (DSSP, 8-state):
-PPPHHHHHHTTS--S------------------PPPPP--------SS----TTHHHHHHHHHHHHHHHHHGGG---SSTT-SS---TT-HHHHHHHTTT-TT--PPPTTS-----TT--EEEEEEEEEPTTSSEEEEEEEEEETTT--EEEEEEEEEE--S---TT-HHHHHHHHHHHHHHHHHHH-GGG--SEEEEES-SSSSTTS--HHHHHHHHHTS-EEEEESS----TT--HHHHHHHHHHHHHTT--EEEE--SS-S--EEEE--SSS-SS-EEEEEEESS-HHHHHHHHHHT-SSSS-HHHHHHHHHHHHHHHHHHHHT-GGGG-S-EEEEEE--------

Sequence (350 aa):
MPLSWADRARALKSEDGTAVASTSAAQPSALPAEPAPPAKALSSSTPMFPLPSDEENLEATRTKWLNIQRKMAPKVIVNDEHTPFQLPTHDPTFCRIASNADPSWSPPDYSRRSPSLPQLSIIAGIDISFVDGTDLAVASIAVFSFPEMKLLGTLMHHCVMQLPYICTFLAFREVPPIEALLDLLQATQPHLYPQLLFVDGNGYHHPRHCGVACHLGVVRGIPTIGVAKDLLAVKGLSREGIADALVAAAKVGTKIVPLVTAECPLWGHVALTGNSTKKPIYISPGHMISFGSAAALTWIVSKMRIPEPIRQADLLSRAYIKSKLKIDGADAIAAPGIEVTVGSAAVARK